Protein AF-A0A392PFB8-F1 (afdb_monomer)

Radius of gyration: 32.61 Å; Cα contacts (8 Å, |Δi|>4): 185; chains: 1; bounding box: 76×45×128 Å

Foldseek 3Di:
DDDPDDDDPQQELVNLLPQAADPPHALVNSLVSNVVSVVRYPDDQVSSQVSSLVRYDPPDPLNVVCVVPPQPGNVSSSVSSVVVSVVVVVVVVVVVVVVVVVVVPPPDDDDDDDDDDDDDDDDDDDPDDDDDAPDPDFFDFPDALVVVPVVLDPVLLVVLVHDQAAQDPEDPPFDQVAAAPSNRYGRHHVRPPSSSRNSLRSCCVVPVNVVGGDDPPDPPDPPPDDDDPDDDDDDDDDDDD

Organism: NCBI:txid97028

Nearest PDB structures (foldseek):
  7lga-assembly2_D  TM=7.734E-01  e=3.088E-02  Homo sapiens
  7lga-assembly1_B  TM=7.790E-01  e=4.652E-02  Homo sapiens
  8tqp-assembly1_C  TM=6.663E-01  e=1.334E-01  Human immunodeficiency virus 1
  6bht-assembly2_L  TM=7.282E-01  e=2.131E-01  Human immunodeficiency virus type 1 (NEW YORK-5 ISOLATE)
  5hgl-assembly1_A  TM=6.719E-01  e=1.896E-01  Human immunodeficiency virus 1

Structure (mmCIF, N/CA/C/O backbone):
data_AF-A0A392PFB8-F1
#
_entry.id   AF-A0A392PFB8-F1
#
loop_
_atom_site.group_PDB
_atom_site.id
_atom_site.type_symbol
_atom_site.label_atom_id
_atom_site.label_alt_id
_atom_site.label_comp_id
_atom_site.label_asym_id
_atom_site.label_entity_id
_atom_site.label_seq_id
_atom_site.pdbx_PDB_ins_code
_atom_site.Cartn_x
_atom_site.Cartn_y
_atom_site.Cartn_z
_atom_site.occupancy
_atom_site.B_iso_or_equiv
_atom_site.auth_seq_id
_atom_site.auth_comp_id
_atom_site.auth_asym_id
_atom_site.auth_atom_id
_atom_site.pdbx_PDB_model_num
ATOM 1 N N . SER A 1 1 ? -43.961 19.379 26.958 1.00 51.88 1 SER A N 1
ATOM 2 C CA . SER A 1 1 ? -43.214 19.000 25.744 1.00 51.88 1 SER A CA 1
ATOM 3 C C . SER A 1 1 ? -42.033 18.128 26.154 1.00 51.88 1 SER A C 1
ATOM 5 O O . SER A 1 1 ? -41.208 18.599 26.926 1.00 51.88 1 SER A O 1
ATOM 7 N N . ARG A 1 2 ? -41.999 16.839 25.782 1.00 49.97 2 ARG A N 1
ATOM 8 C CA . ARG A 1 2 ? -40.910 15.911 26.146 1.00 49.97 2 ARG A CA 1
ATOM 9 C C . ARG A 1 2 ? -39.934 15.809 24.972 1.00 49.97 2 ARG A C 1
ATOM 11 O O . ARG A 1 2 ? -40.251 15.184 23.970 1.00 49.97 2 ARG A O 1
ATOM 18 N N . PHE A 1 3 ? -38.765 16.432 25.104 1.00 57.09 3 PHE A N 1
ATOM 19 C CA . PHE A 1 3 ? -37.640 16.233 24.189 1.00 57.09 3 PHE A CA 1
ATOM 20 C C . PHE A 1 3 ? -36.968 14.894 24.516 1.00 57.09 3 PHE A C 1
ATOM 22 O O . PHE A 1 3 ? -36.285 14.766 25.530 1.00 57.09 3 PHE A O 1
ATOM 29 N N . THR A 1 4 ? -37.148 1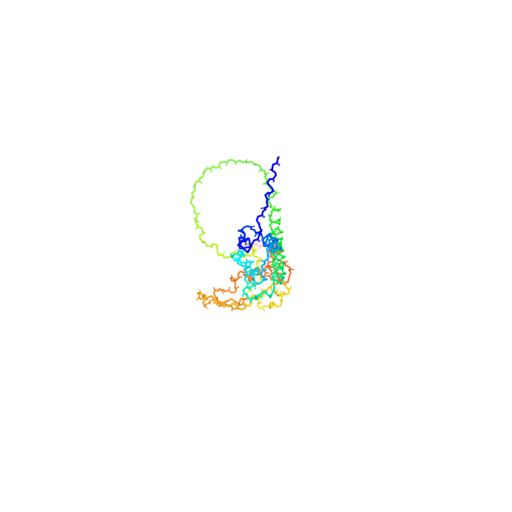3.884 23.669 1.00 57.28 4 THR A N 1
ATOM 30 C CA . THR A 1 4 ? -36.318 12.675 23.705 1.00 57.28 4 THR A CA 1
ATOM 31 C C . THR A 1 4 ? -35.031 12.962 22.940 1.00 57.28 4 THR A C 1
ATOM 33 O O . THR A 1 4 ? -34.987 12.870 21.714 1.00 57.28 4 THR A O 1
ATOM 36 N N . ALA A 1 5 ? -33.978 13.356 23.655 1.00 55.69 5 ALA A N 1
ATOM 37 C CA . ALA A 1 5 ? -32.646 13.458 23.076 1.00 55.69 5 ALA A CA 1
ATOM 38 C C . ALA A 1 5 ? -32.150 12.047 22.716 1.00 55.69 5 ALA A C 1
ATOM 40 O O . ALA A 1 5 ? -31.777 11.266 23.591 1.00 55.69 5 ALA A O 1
ATOM 41 N N . SER A 1 6 ? -32.168 11.711 21.425 1.00 58.97 6 SER A N 1
ATOM 42 C CA . SER A 1 6 ? -31.603 10.469 20.895 1.00 58.97 6 SER A CA 1
ATOM 43 C C . SER A 1 6 ? -30.082 10.490 21.057 1.00 58.97 6 SER A C 1
ATOM 45 O O . SER A 1 6 ? -29.362 11.037 20.220 1.00 58.97 6 SER A O 1
ATOM 47 N N . ARG A 1 7 ? -29.571 9.903 22.143 1.00 64.81 7 ARG A N 1
ATOM 48 C CA . ARG A 1 7 ? -28.133 9.662 22.304 1.00 64.81 7 ARG A CA 1
ATOM 49 C C . ARG A 1 7 ? -27.747 8.476 21.427 1.00 64.81 7 ARG A C 1
ATOM 51 O O . ARG A 1 7 ? -28.285 7.385 21.597 1.00 64.81 7 ARG A O 1
ATOM 58 N N . ARG A 1 8 ? -26.827 8.689 20.480 1.00 70.25 8 ARG A N 1
ATOM 59 C CA . ARG A 1 8 ? -26.225 7.579 19.731 1.00 70.25 8 ARG A CA 1
ATOM 60 C C . ARG A 1 8 ? -25.504 6.664 20.733 1.00 70.25 8 ARG A C 1
ATOM 62 O O . ARG A 1 8 ? -24.813 7.195 21.607 1.00 70.25 8 ARG A O 1
ATOM 69 N N . PRO A 1 9 ? -25.678 5.336 20.650 1.00 68.62 9 PRO A N 1
ATOM 70 C CA . PRO A 1 9 ? -24.971 4.415 21.529 1.00 68.62 9 PRO A CA 1
ATOM 71 C C . PRO A 1 9 ? -23.450 4.585 21.367 1.00 68.62 9 PRO A C 1
ATOM 73 O O . PRO A 1 9 ? -22.990 4.950 20.278 1.00 68.62 9 PRO A O 1
ATOM 76 N N . PRO A 1 10 ? -22.666 4.362 22.437 1.00 74.88 10 PRO A N 1
ATOM 77 C CA . PRO A 1 10 ? -21.214 4.462 22.376 1.00 74.88 10 PRO A CA 1
ATOM 78 C C . PRO A 1 10 ? -20.656 3.476 21.346 1.00 74.88 10 PRO A C 1
ATOM 80 O O . PRO A 1 10 ? -21.122 2.341 21.233 1.00 74.88 10 PRO A O 1
ATOM 83 N N . LYS A 1 11 ? -19.654 3.920 20.587 1.00 85.19 11 LYS A N 1
ATOM 84 C CA . LYS A 1 11 ? -18.964 3.089 19.598 1.00 85.19 11 LYS A CA 1
ATOM 85 C C . LYS A 1 11 ? -18.118 2.038 20.313 1.00 85.19 11 LYS A C 1
ATOM 87 O O . LYS A 1 11 ? -17.469 2.325 21.316 1.00 85.19 11 LYS A O 1
ATOM 92 N N . THR A 1 12 ? -18.142 0.811 19.807 1.00 90.94 12 THR A N 1
ATOM 93 C CA . THR A 1 12 ? -17.501 -0.358 20.433 1.00 90.94 12 THR A CA 1
ATOM 94 C C . THR A 1 12 ? -16.499 -1.010 19.484 1.00 90.94 12 THR A C 1
ATOM 96 O O . THR A 1 12 ? -16.402 -0.638 18.318 1.00 90.94 12 THR A O 1
ATOM 99 N N . ILE A 1 13 ? -15.774 -2.034 19.935 1.00 90.69 13 ILE A N 1
ATOM 100 C CA . ILE A 1 13 ? -14.874 -2.817 19.067 1.00 90.69 13 ILE A CA 1
ATOM 101 C C . ILE A 1 13 ? -15.614 -3.370 17.833 1.00 90.69 13 ILE A C 1
ATOM 103 O O . ILE A 1 13 ? -15.055 -3.367 16.740 1.00 90.69 13 ILE A O 1
ATOM 107 N N . ALA A 1 14 ? -16.895 -3.733 17.966 1.00 90.75 14 ALA A N 1
ATOM 108 C CA . ALA A 1 14 ? -17.722 -4.182 16.844 1.00 90.75 14 ALA A CA 1
ATOM 109 C C . ALA A 1 14 ? -17.885 -3.107 15.751 1.00 90.75 14 ALA A C 1
ATOM 111 O O . ALA A 1 14 ? -17.983 -3.436 14.572 1.00 90.75 14 ALA A O 1
ATOM 112 N N . SER A 1 15 ? -17.866 -1.819 16.121 1.00 92.06 15 SER A N 1
ATOM 113 C CA . SER A 1 15 ? -17.887 -0.726 15.139 1.00 92.06 15 SER A CA 1
ATOM 114 C C . SER A 1 15 ? -16.594 -0.647 14.324 1.00 92.06 15 SER A C 1
ATOM 116 O O . SER A 1 15 ? -16.663 -0.381 13.130 1.00 92.06 15 SER A O 1
ATOM 118 N N . LEU A 1 16 ? -15.436 -0.967 14.921 1.00 93.06 16 LEU A N 1
ATOM 119 C CA . LEU A 1 16 ? -14.166 -1.078 14.191 1.00 93.06 16 LEU A CA 1
ATOM 120 C C . LEU A 1 16 ? -14.132 -2.314 13.294 1.00 93.06 16 LEU A C 1
ATOM 122 O O . LEU A 1 16 ? -13.651 -2.236 12.170 1.00 93.06 16 LEU A O 1
ATOM 126 N N . GLU A 1 17 ? -14.654 -3.445 13.769 1.00 93.31 17 GLU A N 1
ATOM 127 C CA . GLU A 1 17 ? -14.712 -4.686 12.989 1.00 93.31 17 GLU A CA 1
ATOM 128 C C . GLU A 1 17 ? -15.598 -4.556 11.742 1.00 93.31 17 GLU A C 1
ATOM 130 O O . GLU A 1 17 ? -15.297 -5.142 10.703 1.00 93.31 17 GLU A O 1
ATOM 135 N N . ALA A 1 18 ? -16.662 -3.754 11.818 1.00 94.00 18 ALA A N 1
ATOM 136 C CA . ALA A 1 18 ? -17.539 -3.477 10.684 1.00 94.00 18 ALA A CA 1
ATOM 137 C C . ALA A 1 18 ? -16.881 -2.605 9.593 1.00 94.00 18 ALA A C 1
ATOM 139 O O . ALA A 1 18 ? -17.403 -2.516 8.478 1.00 94.00 18 ALA A O 1
ATOM 140 N N . ILE A 1 19 ? -15.749 -1.950 9.882 1.00 94.00 19 ILE A N 1
ATOM 141 C CA . ILE A 1 19 ? -15.035 -1.123 8.907 1.00 94.00 19 ILE A CA 1
ATOM 142 C C . ILE A 1 19 ? -14.154 -2.020 8.043 1.00 94.00 19 ILE A C 1
ATOM 144 O O . ILE A 1 19 ? -13.059 -2.424 8.421 1.00 94.00 19 ILE A O 1
ATOM 148 N N . VAL A 1 20 ? -14.639 -2.285 6.834 1.00 95.25 20 VAL A N 1
ATOM 149 C CA . VAL A 1 20 ? -13.918 -3.019 5.793 1.00 95.25 20 VAL A CA 1
ATOM 150 C C . VAL A 1 20 ? -13.706 -2.103 4.593 1.00 95.25 20 VAL A C 1
ATOM 152 O O . VAL A 1 20 ? -14.564 -1.271 4.277 1.00 95.25 20 VAL A O 1
ATOM 155 N N . GLN A 1 21 ? -12.558 -2.243 3.935 1.00 96.62 21 GLN A N 1
ATOM 156 C CA . GLN A 1 21 ? -12.227 -1.524 2.715 1.00 96.62 21 GLN A CA 1
ATOM 157 C C . GLN A 1 21 ? -13.098 -2.020 1.555 1.00 96.62 21 GLN A C 1
ATOM 159 O O . GLN A 1 21 ? -13.059 -3.196 1.180 1.00 96.62 21 GLN A O 1
ATOM 164 N N . GLY A 1 22 ? -13.868 -1.110 0.963 1.00 89.38 22 GLY A N 1
ATOM 165 C CA . GLY A 1 22 ? -14.738 -1.391 -0.173 1.00 89.38 22 GLY A CA 1
ATOM 166 C C . GLY A 1 22 ? -13.977 -1.750 -1.456 1.00 89.38 22 GLY A C 1
ATOM 167 O O . GLY A 1 22 ? -12.792 -1.458 -1.623 1.00 89.38 22 GLY A O 1
ATOM 168 N N . ARG A 1 23 ? -14.677 -2.364 -2.421 1.00 86.69 23 ARG A N 1
ATOM 169 C CA . ARG A 1 23 ? -14.083 -2.779 -3.707 1.00 86.69 23 ARG A CA 1
ATOM 170 C C . ARG A 1 23 ? -13.564 -1.610 -4.543 1.00 86.69 23 ARG A C 1
ATOM 172 O O . ARG A 1 23 ? -12.618 -1.812 -5.289 1.00 86.69 23 ARG A O 1
ATOM 179 N N . GLU A 1 24 ? -14.144 -0.428 -4.421 1.00 87.06 24 GLU A N 1
ATOM 180 C CA . GLU A 1 24 ? -13.730 0.777 -5.160 1.00 87.06 24 GLU A CA 1
ATOM 181 C C . GLU A 1 24 ? -13.163 1.852 -4.228 1.00 87.06 24 GLU A C 1
ATOM 183 O O . GLU A 1 24 ? -12.857 2.964 -4.644 1.00 87.06 24 GLU A O 1
ATOM 188 N N . GLU A 1 25 ? -13.005 1.517 -2.950 1.00 90.88 25 GLU A N 1
ATOM 189 C CA . GLU A 1 25 ? -12.532 2.453 -1.950 1.00 90.88 25 GLU A CA 1
ATOM 190 C C . GLU A 1 25 ? -11.005 2.548 -1.967 1.00 90.88 25 GLU A C 1
ATOM 192 O O . GLU A 1 25 ? -10.288 1.542 -1.890 1.00 90.88 25 GLU A O 1
ATOM 197 N N . THR A 1 26 ? -10.503 3.780 -2.030 1.00 93.12 26 THR A N 1
ATOM 198 C CA . THR A 1 26 ? -9.068 4.055 -1.946 1.00 93.12 26 THR A CA 1
ATOM 199 C C . THR A 1 26 ? -8.527 3.691 -0.567 1.00 93.12 26 THR A C 1
ATOM 201 O O . THR A 1 26 ? -9.247 3.714 0.435 1.00 93.12 26 THR A O 1
ATOM 204 N N . LEU A 1 27 ? -7.229 3.390 -0.484 1.00 93.75 27 LEU A N 1
ATOM 205 C CA . LEU A 1 27 ? -6.603 3.137 0.810 1.00 93.75 27 LEU A CA 1
ATOM 206 C C . LEU A 1 27 ? -6.737 4.347 1.748 1.00 93.75 27 LEU A C 1
ATOM 208 O O . LEU A 1 27 ? -6.969 4.162 2.939 1.00 93.75 27 LEU A O 1
ATOM 212 N N . ARG A 1 28 ? -6.665 5.577 1.217 1.00 95.81 28 ARG A N 1
ATOM 213 C CA . ARG A 1 28 ? -6.867 6.803 2.006 1.00 95.81 28 ARG A CA 1
ATOM 214 C C . ARG A 1 28 ? -8.233 6.819 2.680 1.00 95.81 28 ARG A C 1
ATOM 216 O O . ARG A 1 28 ? -8.286 6.945 3.899 1.00 95.81 28 ARG A O 1
ATOM 223 N N . ALA A 1 29 ? -9.306 6.659 1.906 1.00 95.25 29 ALA A N 1
ATOM 224 C CA . ALA A 1 29 ? -10.666 6.729 2.432 1.00 95.25 29 ALA A CA 1
ATOM 225 C C . ALA A 1 29 ? -10.900 5.673 3.525 1.00 95.25 29 ALA A C 1
ATOM 227 O O . ALA A 1 29 ? -11.446 5.979 4.585 1.00 95.25 29 ALA A O 1
ATOM 228 N N . TYR A 1 30 ? -10.390 4.457 3.320 1.00 97.38 30 TYR A N 1
ATOM 229 C CA . TYR A 1 30 ? -10.463 3.403 4.327 1.00 97.38 30 TYR A CA 1
ATOM 230 C C . TYR A 1 30 ? -9.725 3.770 5.623 1.00 97.38 30 TYR A C 1
ATOM 232 O O . TYR A 1 30 ? -10.293 3.663 6.713 1.00 97.38 30 TYR A O 1
ATOM 240 N N . ILE A 1 31 ? -8.473 4.228 5.519 1.00 97.19 31 ILE A N 1
ATOM 241 C CA . ILE A 1 31 ? -7.652 4.598 6.680 1.00 97.19 31 ILE A CA 1
ATOM 242 C C . ILE A 1 31 ? -8.258 5.790 7.430 1.00 97.19 31 ILE A C 1
ATOM 244 O O . ILE A 1 31 ? -8.234 5.807 8.660 1.00 97.19 31 ILE A O 1
ATOM 248 N N . GLU A 1 32 ? -8.851 6.758 6.734 1.00 96.44 32 GLU A N 1
ATOM 249 C CA . GLU A 1 32 ? -9.558 7.890 7.346 1.00 96.44 32 GLU A CA 1
ATOM 250 C C . GLU A 1 32 ? -10.796 7.439 8.127 1.00 96.44 32 GLU A C 1
ATOM 252 O O . GLU A 1 32 ? -10.959 7.825 9.286 1.00 96.44 32 GLU A O 1
ATOM 257 N N . ARG A 1 33 ? -11.631 6.560 7.552 1.00 96.88 33 ARG A N 1
ATOM 258 C CA . ARG A 1 33 ? -12.784 5.989 8.271 1.00 96.88 33 ARG A CA 1
ATOM 259 C C . ARG A 1 33 ? -12.342 5.209 9.502 1.00 96.88 33 ARG A C 1
ATOM 261 O O . ARG A 1 33 ? -12.858 5.444 10.592 1.00 96.88 33 ARG A O 1
ATOM 268 N N . PHE A 1 34 ? -11.368 4.314 9.341 1.00 96.25 34 PHE A N 1
ATOM 269 C CA . PHE A 1 34 ? -10.888 3.480 10.438 1.00 96.25 34 PHE A CA 1
ATOM 270 C C . PHE A 1 34 ? -10.246 4.324 11.545 1.00 96.25 34 PHE A C 1
ATOM 272 O O . PHE A 1 34 ? -10.558 4.141 12.720 1.00 96.25 34 PHE A O 1
ATOM 279 N N . SER A 1 35 ? -9.378 5.278 11.192 1.00 94.12 35 SER A N 1
ATOM 280 C CA . SER A 1 35 ? -8.723 6.154 12.170 1.00 94.12 35 SER A CA 1
ATOM 281 C C . SER A 1 35 ? -9.731 7.034 12.910 1.00 94.12 35 S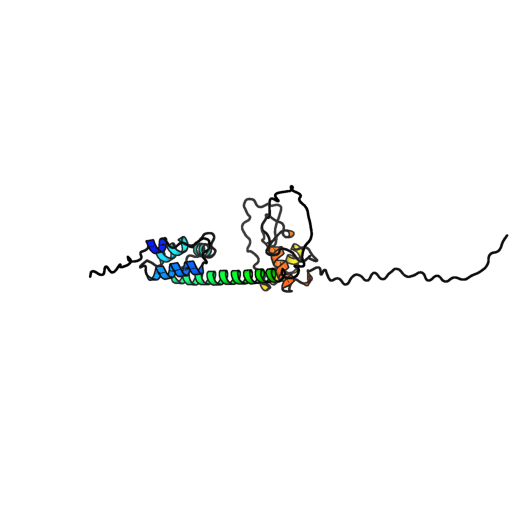ER A C 1
ATOM 283 O O . SER A 1 35 ? -9.678 7.089 14.139 1.00 94.12 35 SER A O 1
ATOM 285 N N . SER A 1 36 ? -10.700 7.628 12.207 1.00 94.00 36 SER A N 1
ATOM 286 C CA . SER A 1 36 ? -11.775 8.429 12.807 1.00 94.00 36 SER A CA 1
ATOM 287 C C . SER A 1 36 ? -12.657 7.627 13.768 1.00 94.00 36 SER A C 1
ATOM 289 O O . SER A 1 36 ? -13.029 8.121 14.833 1.00 94.00 36 SER A O 1
ATOM 291 N N . GLU A 1 37 ? -12.973 6.374 13.436 1.00 93.75 37 GLU A N 1
ATOM 292 C CA . GLU A 1 37 ? -13.712 5.491 14.340 1.00 93.75 37 GLU A CA 1
ATOM 293 C C . GLU A 1 37 ? -12.850 5.088 15.546 1.00 93.75 37 GLU A C 1
ATOM 295 O O . GLU A 1 37 ? -13.315 5.078 16.685 1.00 93.75 37 GLU A O 1
ATOM 300 N N . SER A 1 38 ? -11.560 4.827 15.322 1.00 93.38 38 SER A N 1
ATOM 301 C CA . SER A 1 38 ? -10.631 4.360 16.356 1.00 93.38 38 SER A CA 1
ATOM 302 C C . SER A 1 38 ? -10.350 5.377 17.463 1.00 93.38 38 SER A C 1
ATOM 304 O O . SER A 1 38 ? -9.937 4.971 18.550 1.00 93.38 38 SER A O 1
ATOM 306 N N . THR A 1 39 ? -10.569 6.675 17.227 1.00 92.81 39 THR A N 1
ATOM 307 C CA . THR A 1 39 ? -10.460 7.709 18.273 1.00 92.81 39 THR A CA 1
ATOM 308 C C . THR A 1 39 ? -11.661 7.709 19.216 1.00 92.81 39 THR A C 1
ATOM 310 O O . THR A 1 39 ? -11.550 8.175 20.345 1.00 92.81 39 THR A O 1
ATOM 313 N N . GLN A 1 40 ? -12.797 7.165 18.773 1.00 90.25 40 GLN A N 1
ATOM 314 C CA . GLN A 1 40 ? -14.045 7.098 19.538 1.00 90.25 40 GLN A CA 1
ATOM 315 C C . GLN A 1 40 ? -14.210 5.763 20.278 1.00 90.25 40 GLN A C 1
ATOM 317 O O . GLN A 1 40 ? -15.083 5.646 21.135 1.00 90.25 40 GLN A O 1
ATOM 322 N N . VAL A 1 41 ? -13.384 4.762 1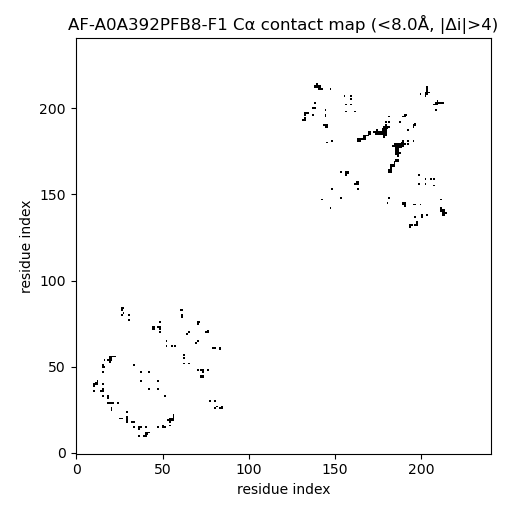9.951 1.00 90.75 41 VAL A N 1
ATOM 323 C CA . VAL A 1 41 ? -13.425 3.419 20.539 1.00 90.75 41 VAL A CA 1
ATOM 324 C C . VAL A 1 41 ? -12.228 3.200 21.462 1.00 90.75 41 VAL A C 1
ATOM 326 O O . VAL A 1 41 ? -11.067 3.216 21.035 1.00 90.75 41 VAL A O 1
ATOM 329 N N . THR A 1 42 ? -12.518 2.909 22.729 1.00 90.00 42 THR A N 1
ATOM 330 C CA . THR A 1 42 ? -11.523 2.432 23.695 1.00 90.00 42 THR A CA 1
ATOM 331 C C . THR A 1 42 ? -11.179 0.977 23.376 1.00 90.00 42 THR A C 1
ATOM 333 O O . THR A 1 42 ? -11.953 0.067 23.663 1.00 90.00 42 THR A O 1
ATOM 336 N N . ALA A 1 43 ? -10.032 0.760 22.736 1.00 90.44 43 ALA A N 1
ATOM 337 C CA . ALA A 1 43 ? -9.506 -0.558 22.395 1.00 90.44 43 ALA A CA 1
ATOM 338 C C . ALA A 1 43 ? -7.977 -0.545 22.461 1.00 90.44 43 ALA A C 1
ATOM 340 O O . ALA A 1 43 ? -7.358 0.476 22.157 1.00 90.44 43 ALA A O 1
ATOM 341 N N . GLU A 1 44 ? -7.395 -1.690 22.809 1.00 93.12 44 GLU A N 1
ATOM 342 C CA . GLU A 1 44 ? -5.948 -1.907 22.809 1.00 93.12 44 GLU A CA 1
ATOM 343 C C . GLU A 1 44 ? -5.336 -1.676 21.421 1.00 93.12 44 GLU A C 1
ATOM 345 O O . GLU A 1 44 ? -5.921 -2.022 20.387 1.00 93.12 44 GLU A O 1
ATOM 350 N N . ASP A 1 45 ? -4.110 -1.159 21.397 1.00 93.38 45 ASP A N 1
ATOM 351 C CA . ASP A 1 45 ? -3.359 -0.888 20.167 1.00 93.38 45 ASP A CA 1
ATOM 352 C C . ASP A 1 45 ? -3.182 -2.150 19.306 1.00 93.38 45 ASP A C 1
ATOM 354 O O . ASP A 1 45 ? -3.228 -2.098 18.076 1.00 93.38 45 ASP A O 1
ATOM 358 N N . SER A 1 46 ? -3.004 -3.310 19.943 1.00 92.25 46 SER A N 1
ATOM 359 C CA . SER A 1 46 ? -2.945 -4.613 19.271 1.00 92.25 46 SER A CA 1
ATOM 360 C C . SER A 1 46 ? -4.248 -4.961 18.554 1.00 92.25 46 SER A C 1
ATOM 362 O O . SER A 1 46 ? -4.209 -5.400 17.404 1.00 92.25 46 SER A O 1
ATOM 364 N N . MET A 1 47 ? -5.393 -4.698 19.188 1.00 94.56 47 MET A N 1
ATOM 365 C CA . MET A 1 47 ? -6.712 -4.936 18.608 1.00 94.56 47 MET A CA 1
ATOM 366 C C . MET A 1 47 ? -6.970 -4.001 17.425 1.00 94.56 47 MET A C 1
ATOM 368 O O . MET A 1 47 ? -7.407 -4.452 16.369 1.00 94.56 47 MET A O 1
ATOM 372 N N . LYS A 1 48 ? -6.631 -2.712 17.554 1.00 94.94 48 LYS A N 1
ATOM 373 C CA . LYS A 1 48 ? -6.763 -1.740 16.455 1.00 94.94 48 LYS A CA 1
ATOM 374 C C . LYS A 1 48 ? -5.917 -2.132 15.244 1.00 94.94 48 LYS A C 1
ATOM 376 O O . LYS A 1 48 ? -6.407 -2.073 14.120 1.00 94.94 48 LYS A O 1
ATOM 381 N N . ARG A 1 49 ? -4.674 -2.582 15.462 1.00 95.56 49 ARG A N 1
ATOM 382 C CA . ARG A 1 49 ? -3.805 -3.091 14.386 1.00 95.56 49 ARG A CA 1
ATOM 383 C C . ARG A 1 49 ? -4.402 -4.315 13.695 1.00 95.56 49 ARG A C 1
ATOM 385 O O . ARG A 1 49 ? -4.469 -4.334 12.469 1.00 95.56 49 ARG A O 1
ATOM 392 N N . TYR A 1 50 ? -4.856 -5.295 14.476 1.00 94.81 50 TYR A N 1
ATOM 393 C CA . TYR A 1 50 ? -5.469 -6.516 13.955 1.00 94.81 50 TYR A CA 1
ATOM 394 C C . TYR A 1 50 ? -6.715 -6.218 13.110 1.00 94.81 50 TYR A C 1
ATOM 396 O O . TYR A 1 50 ? -6.831 -6.703 11.986 1.00 94.81 50 TYR A O 1
ATOM 404 N N . LEU A 1 51 ? -7.629 -5.389 13.623 1.00 96.06 51 LEU A N 1
ATOM 405 C CA . LEU A 1 51 ? -8.867 -5.047 12.922 1.00 96.06 51 LEU A CA 1
ATOM 406 C C . LEU A 1 51 ? -8.603 -4.223 11.659 1.00 96.06 51 LEU A C 1
ATOM 408 O O . LEU A 1 51 ? -9.220 -4.496 10.632 1.00 96.06 51 LEU A O 1
ATOM 412 N N . LEU A 1 52 ? -7.645 -3.289 11.695 1.00 97.06 52 LEU A N 1
ATOM 413 C CA . LEU A 1 52 ? -7.254 -2.534 10.506 1.00 97.06 52 LEU A CA 1
ATOM 414 C C . LEU A 1 52 ? -6.705 -3.472 9.431 1.00 97.06 52 LEU A C 1
ATOM 416 O O . LEU A 1 52 ? -7.132 -3.382 8.284 1.00 97.06 52 LEU A O 1
ATOM 420 N N . GLU A 1 53 ? -5.794 -4.385 9.777 1.00 94.69 53 GLU A N 1
ATOM 421 C CA . GLU A 1 53 ? -5.243 -5.342 8.812 1.00 94.69 53 GLU A CA 1
ATOM 422 C C . GLU A 1 53 ? -6.327 -6.268 8.240 1.00 94.69 53 GLU A C 1
ATOM 424 O O . GLU A 1 53 ? -6.357 -6.516 7.031 1.00 94.69 53 GLU A O 1
ATOM 429 N N . ARG A 1 54 ? -7.232 -6.762 9.094 1.00 93.94 54 ARG A N 1
ATOM 430 C CA . ARG A 1 54 ? -8.342 -7.636 8.693 1.00 93.94 54 ARG A CA 1
ATOM 431 C C . ARG A 1 54 ? -9.333 -6.928 7.770 1.00 93.94 54 ARG A C 1
ATOM 433 O O . ARG A 1 54 ? -9.852 -7.565 6.858 1.00 93.94 54 ARG A O 1
ATOM 440 N N . GLY A 1 55 ? -9.581 -5.638 7.988 1.00 94.38 55 GLY A N 1
ATOM 441 C CA . GLY A 1 55 ? -10.471 -4.836 7.152 1.00 94.38 55 GLY A CA 1
ATOM 442 C C . GLY A 1 55 ? -9.874 -4.446 5.794 1.00 94.38 55 GLY A C 1
ATOM 443 O O . GLY A 1 55 ? -10.616 -3.982 4.932 1.00 94.38 55 GLY A O 1
ATOM 444 N N . LEU A 1 56 ? -8.571 -4.651 5.549 1.00 96.44 56 LEU A N 1
ATOM 445 C CA . LEU A 1 56 ? -7.960 -4.355 4.247 1.00 96.44 56 LEU A CA 1
ATOM 446 C C . LEU A 1 56 ? -8.457 -5.304 3.152 1.00 96.44 56 LEU A C 1
ATOM 448 O O . LEU A 1 56 ? -8.464 -6.530 3.302 1.00 96.44 56 LEU A O 1
ATOM 452 N N . ARG A 1 57 ? -8.768 -4.736 1.983 1.00 92.50 57 ARG A N 1
ATOM 453 C CA . ARG A 1 57 ? -9.135 -5.501 0.786 1.00 92.50 57 ARG A CA 1
ATOM 454 C C . ARG A 1 57 ? -7.959 -6.375 0.341 1.00 92.50 57 ARG A C 1
ATOM 456 O O . ARG A 1 57 ? -6.811 -5.941 0.369 1.00 92.50 57 ARG A O 1
ATOM 463 N N . ARG A 1 58 ? -8.228 -7.598 -0.129 1.00 85.31 58 ARG A N 1
ATOM 464 C CA . ARG A 1 58 ? -7.206 -8.487 -0.710 1.00 85.31 58 ARG A CA 1
ATOM 465 C C . ARG A 1 58 ? -7.374 -8.593 -2.238 1.00 85.31 58 ARG A C 1
ATOM 467 O O . ARG A 1 58 ? -8.508 -8.724 -2.694 1.00 85.31 58 ARG A O 1
ATOM 474 N N . PRO A 1 59 ? -6.278 -8.579 -3.022 1.00 85.94 59 PRO A N 1
ATOM 475 C CA . PRO A 1 59 ? -4.892 -8.344 -2.598 1.00 85.94 59 PRO A CA 1
ATOM 476 C C . PRO A 1 59 ? -4.648 -6.876 -2.193 1.00 85.94 59 PRO A C 1
ATOM 478 O O . PRO A 1 59 ? -5.263 -5.966 -2.741 1.00 85.94 59 PRO A O 1
ATOM 481 N N . SER A 1 60 ? -3.746 -6.655 -1.232 1.00 88.75 60 SER A N 1
ATOM 482 C CA . SER A 1 60 ? -3.283 -5.326 -0.810 1.00 88.75 60 SER A CA 1
ATOM 48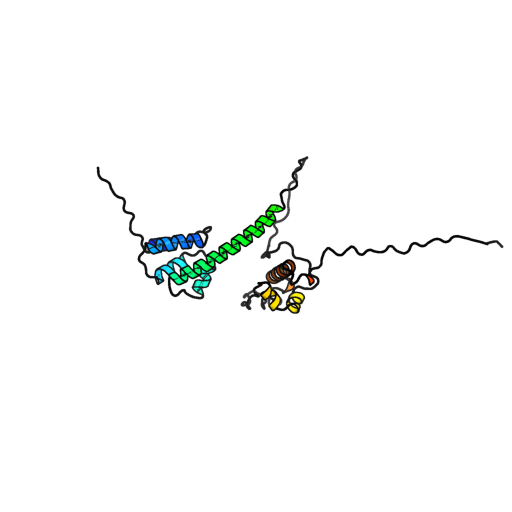3 C C . SER A 1 60 ? -1.797 -5.387 -0.473 1.00 88.75 60 SER A C 1
ATOM 485 O O . SER A 1 60 ? -1.364 -6.253 0.294 1.00 88.75 60 SER A O 1
ATOM 487 N N . GLU A 1 61 ? -1.018 -4.463 -1.037 1.00 88.88 61 GLU A N 1
ATOM 488 C CA . GLU A 1 61 ? 0.419 -4.356 -0.766 1.00 88.88 61 GLU A CA 1
ATOM 489 C C . GLU A 1 61 ? 0.688 -3.932 0.683 1.00 88.88 61 GLU A C 1
ATOM 491 O O . GLU A 1 61 ? 1.609 -4.450 1.319 1.00 88.88 61 GLU A O 1
ATOM 496 N N . LEU A 1 62 ? -0.177 -3.089 1.262 1.00 92.12 62 LEU A N 1
ATOM 497 C CA . LEU A 1 62 ? -0.107 -2.761 2.684 1.00 92.12 62 LEU A CA 1
ATOM 498 C C . LEU A 1 62 ? -0.307 -4.021 3.537 1.00 92.12 62 LEU A C 1
ATOM 500 O O . LEU A 1 62 ? 0.530 -4.300 4.394 1.00 92.12 62 LEU A O 1
ATOM 504 N N . ALA A 1 63 ? -1.348 -4.816 3.268 1.00 90.75 63 ALA A N 1
ATOM 505 C CA . ALA A 1 63 ? -1.613 -6.050 4.014 1.00 90.75 63 ALA A CA 1
ATOM 506 C C . ALA A 1 63 ? -0.457 -7.058 3.894 1.00 90.75 63 ALA A C 1
ATOM 508 O O . ALA A 1 63 ? -0.059 -7.681 4.875 1.00 90.75 63 ALA A O 1
ATOM 509 N N . ARG A 1 64 ? 0.143 -7.174 2.702 1.00 89.69 64 ARG A N 1
ATOM 510 C CA . ARG A 1 64 ? 1.353 -7.978 2.493 1.00 89.69 64 ARG A CA 1
ATOM 511 C C . ARG A 1 64 ? 2.522 -7.468 3.337 1.00 89.69 64 ARG A C 1
ATOM 513 O O . ARG A 1 64 ? 3.218 -8.271 3.949 1.00 89.69 64 ARG A O 1
ATOM 520 N N . SER A 1 65 ? 2.740 -6.155 3.377 1.00 91.94 65 SER A N 1
ATOM 521 C CA . SER A 1 65 ? 3.833 -5.556 4.152 1.00 91.94 65 SER A CA 1
ATOM 522 C C . SER A 1 65 ? 3.675 -5.754 5.660 1.00 91.94 65 SER A C 1
ATOM 524 O O . SER A 1 65 ? 4.667 -5.989 6.344 1.00 91.94 65 SER A O 1
ATOM 526 N N . ILE A 1 66 ? 2.439 -5.715 6.169 1.00 91.56 66 ILE A N 1
ATOM 527 C CA . ILE A 1 66 ? 2.120 -5.977 7.577 1.00 91.56 66 ILE A CA 1
ATOM 528 C C . ILE A 1 66 ? 2.410 -7.440 7.927 1.00 91.56 66 ILE A C 1
ATOM 530 O O . ILE A 1 66 ? 3.037 -7.703 8.947 1.00 91.56 66 ILE A O 1
ATOM 534 N N . GLY A 1 67 ? 2.025 -8.380 7.056 1.00 85.56 67 GLY A N 1
ATOM 535 C CA . GLY A 1 67 ? 2.300 -9.804 7.263 1.00 85.56 67 GLY A CA 1
ATOM 536 C C . GLY A 1 67 ? 3.789 -10.172 7.205 1.00 85.56 67 GLY A C 1
ATOM 537 O O . GLY A 1 67 ? 4.194 -11.152 7.820 1.00 85.56 67 GLY A O 1
ATOM 538 N N . ILE A 1 68 ? 4.609 -9.398 6.481 1.00 86.94 68 ILE A N 1
ATOM 539 C CA . ILE A 1 68 ? 6.073 -9.574 6.451 1.00 86.94 68 ILE A CA 1
ATOM 540 C C . ILE A 1 68 ? 6.716 -8.989 7.710 1.00 86.94 68 ILE A C 1
ATOM 542 O O . ILE A 1 68 ? 7.578 -9.621 8.314 1.00 86.94 68 ILE A O 1
ATOM 546 N N . GLU A 1 69 ? 6.321 -7.776 8.090 1.00 86.94 69 GLU A N 1
ATOM 547 C CA . GLU A 1 69 ? 6.867 -7.078 9.248 1.00 86.94 69 GLU A CA 1
ATOM 548 C C . GLU A 1 69 ? 5.719 -6.480 10.072 1.00 86.94 69 GLU A C 1
ATOM 550 O O . GLU A 1 69 ? 5.225 -5.399 9.741 1.00 86.94 69 GLU A O 1
ATOM 555 N N . PRO A 1 70 ? 5.279 -7.141 11.152 1.00 88.38 70 PRO A N 1
ATOM 556 C CA . PRO A 1 70 ? 4.191 -6.636 11.980 1.00 88.38 70 PRO A CA 1
ATOM 557 C C . PRO A 1 70 ? 4.549 -5.286 12.631 1.00 88.38 70 PRO A C 1
ATOM 559 O O . PRO A 1 70 ? 5.564 -5.192 13.325 1.00 88.38 70 PRO A O 1
ATOM 562 N N . PRO A 1 71 ? 3.735 -4.225 12.468 1.00 89.81 71 PRO A N 1
ATOM 563 C CA . PRO A 1 71 ? 3.990 -2.936 13.109 1.00 89.81 71 PRO A CA 1
ATOM 564 C C . PRO A 1 71 ? 3.931 -3.045 14.633 1.00 89.81 71 PRO A C 1
ATOM 566 O O . PRO A 1 71 ? 3.013 -3.666 15.168 1.00 89.81 71 PRO A O 1
ATOM 569 N N . SER A 1 72 ? 4.853 -2.388 15.338 1.00 91.38 72 SER A N 1
ATOM 570 C CA . SER A 1 72 ? 4.937 -2.440 16.805 1.00 91.38 72 SER A CA 1
ATOM 571 C C . SER A 1 72 ? 3.857 -1.629 17.533 1.00 91.38 72 SER A C 1
ATOM 573 O O . SER A 1 72 ? 3.543 -1.939 18.678 1.00 91.38 72 SER A O 1
ATOM 575 N N . SER A 1 73 ? 3.251 -0.630 16.884 1.00 94.00 73 SER A N 1
ATOM 576 C CA . SER A 1 73 ? 2.170 0.197 17.445 1.00 94.00 73 SER A CA 1
ATOM 577 C C . SER A 1 73 ? 1.161 0.618 16.380 1.00 94.00 73 SER A C 1
ATOM 579 O O . SER A 1 73 ? 1.433 0.513 15.177 1.00 94.00 73 SER A O 1
ATOM 581 N N . PHE A 1 74 ? -0.012 1.099 16.804 1.00 94.12 74 PHE A N 1
ATOM 582 C CA . PHE A 1 74 ? -1.030 1.571 15.865 1.00 94.12 74 PHE A CA 1
ATOM 583 C C . PHE A 1 74 ? -0.536 2.772 15.041 1.00 94.12 74 PHE A C 1
ATOM 585 O O . PHE A 1 74 ? -0.722 2.809 13.826 1.00 94.12 74 PHE A O 1
ATOM 592 N N . ASN A 1 75 ? 0.217 3.689 15.653 1.00 93.62 75 ASN A N 1
ATOM 593 C CA . ASN A 1 75 ? 0.813 4.825 14.942 1.00 93.62 75 ASN A CA 1
ATOM 594 C C . ASN A 1 75 ? 1.822 4.390 13.868 1.00 93.62 75 ASN A C 1
ATOM 596 O O . ASN A 1 75 ? 1.787 4.916 12.758 1.00 93.62 75 ASN A O 1
ATOM 600 N N . ARG A 1 76 ? 2.666 3.380 14.137 1.00 94.75 76 ARG A N 1
ATOM 601 C CA . ARG A 1 76 ? 3.586 2.832 13.118 1.00 94.75 76 ARG A CA 1
ATOM 602 C C . ARG A 1 76 ? 2.841 2.223 11.935 1.00 94.75 76 ARG A C 1
ATOM 604 O O . ARG A 1 76 ? 3.293 2.334 10.796 1.00 94.75 76 ARG A O 1
ATOM 611 N N . LEU A 1 77 ? 1.693 1.601 12.195 1.00 96.25 77 LEU A N 1
ATOM 612 C CA . LEU A 1 77 ? 0.817 1.097 11.144 1.00 96.25 77 LEU A CA 1
ATOM 613 C C . LEU A 1 77 ? 0.226 2.244 10.306 1.00 96.25 77 LEU A C 1
ATOM 615 O O . LEU A 1 77 ? 0.249 2.153 9.081 1.00 96.25 77 LEU A O 1
ATOM 619 N N . LEU A 1 78 ? -0.231 3.334 10.930 1.00 96.00 78 LEU A N 1
ATOM 620 C CA . LEU A 1 78 ? -0.749 4.509 10.215 1.00 96.00 78 LEU A CA 1
ATOM 621 C C . LEU A 1 78 ? 0.333 5.223 9.389 1.00 96.00 78 LEU A C 1
ATOM 623 O O . LEU A 1 78 ? 0.090 5.570 8.235 1.00 96.00 78 LEU A O 1
ATOM 627 N N . GLU A 1 79 ? 1.543 5.402 9.928 1.00 92.00 79 GLU A N 1
ATOM 628 C CA . GLU A 1 79 ? 2.694 5.946 9.187 1.00 92.00 79 GLU A CA 1
ATOM 629 C C . GLU A 1 79 ? 2.986 5.121 7.931 1.00 92.00 79 GLU A C 1
ATOM 631 O O . GLU A 1 79 ? 3.158 5.662 6.834 1.00 92.00 79 GLU A O 1
ATOM 636 N N . ARG A 1 80 ? 2.987 3.793 8.078 1.00 95.81 80 ARG A N 1
ATOM 637 C CA . ARG A 1 80 ? 3.182 2.873 6.961 1.00 95.81 80 ARG A CA 1
ATOM 638 C C . ARG A 1 80 ? 2.036 2.957 5.958 1.00 95.81 80 ARG A C 1
ATOM 640 O O . ARG A 1 80 ? 2.298 3.047 4.762 1.00 95.81 80 ARG A O 1
ATOM 647 N N . ALA A 1 81 ? 0.789 2.977 6.420 1.00 94.56 81 ALA A N 1
ATOM 648 C CA . ALA A 1 81 ? -0.376 3.136 5.556 1.00 94.56 81 ALA A CA 1
ATOM 649 C C . ALA A 1 81 ? -0.299 4.438 4.741 1.00 94.56 81 ALA A C 1
ATOM 651 O O . ALA A 1 81 ? -0.518 4.414 3.534 1.00 94.56 81 ALA A O 1
ATOM 652 N N . ASN A 1 82 ? 0.131 5.543 5.355 1.00 91.19 82 ASN A N 1
ATOM 653 C CA . ASN A 1 82 ? 0.354 6.819 4.672 1.00 91.19 82 ASN A CA 1
ATOM 654 C C . ASN A 1 82 ? 1.428 6.744 3.578 1.00 91.19 82 ASN A C 1
ATOM 656 O O . ASN A 1 82 ? 1.284 7.385 2.537 1.00 91.19 82 ASN A O 1
ATOM 660 N N . ALA A 1 83 ? 2.492 5.961 3.773 1.00 90.44 83 ALA A N 1
ATOM 661 C CA . ALA A 1 83 ? 3.484 5.731 2.723 1.00 90.44 83 ALA A CA 1
ATOM 662 C C . ALA A 1 83 ? 2.874 4.999 1.514 1.00 90.44 83 ALA A C 1
ATOM 664 O O . ALA A 1 83 ? 3.141 5.379 0.373 1.00 90.44 83 ALA A O 1
ATOM 665 N N . TYR A 1 84 ? 2.009 4.009 1.756 1.00 91.50 84 TYR A N 1
ATOM 666 C CA . TYR A 1 84 ? 1.284 3.308 0.693 1.00 91.50 84 TYR A CA 1
ATOM 667 C C . TYR A 1 84 ? 0.233 4.186 0.014 1.00 91.50 84 TYR A C 1
ATOM 669 O O . TYR A 1 84 ? 0.125 4.135 -1.204 1.00 91.50 84 TYR A O 1
ATOM 677 N N . ILE A 1 85 ? -0.474 5.043 0.754 1.00 91.69 85 ILE A N 1
ATOM 678 C CA . ILE A 1 85 ? -1.398 6.031 0.175 1.00 91.69 85 ILE A CA 1
ATOM 679 C C . ILE A 1 85 ? -0.651 6.932 -0.811 1.00 91.69 85 ILE A C 1
ATOM 681 O O . ILE A 1 85 ? -1.059 7.060 -1.960 1.00 91.69 85 ILE A O 1
ATOM 685 N N . LYS A 1 86 ? 0.483 7.509 -0.393 1.00 86.62 86 LYS A N 1
ATOM 686 C CA . LYS A 1 86 ? 1.305 8.361 -1.269 1.00 86.62 86 LYS A CA 1
ATOM 687 C C . LYS A 1 86 ? 1.794 7.610 -2.505 1.00 86.62 86 LYS A C 1
ATOM 689 O O . LYS A 1 86 ? 1.870 8.192 -3.584 1.00 86.62 86 LYS A O 1
ATOM 694 N N . TYR A 1 87 ? 2.149 6.337 -2.344 1.00 83.38 87 TYR A N 1
ATOM 695 C CA . TYR A 1 87 ? 2.536 5.481 -3.458 1.00 83.38 87 TYR A CA 1
ATOM 696 C C . TYR A 1 87 ? 1.365 5.255 -4.429 1.00 83.38 87 TYR A C 1
ATOM 698 O O . TYR A 1 87 ? 1.520 5.550 -5.609 1.00 83.38 87 TYR A O 1
ATOM 706 N N . GLU A 1 88 ? 0.192 4.832 -3.947 1.00 86.44 88 GLU A N 1
ATOM 707 C CA . GLU A 1 88 ? -1.002 4.614 -4.780 1.00 86.44 88 GLU A CA 1
ATOM 708 C C . GLU A 1 88 ? -1.429 5.885 -5.525 1.00 86.44 88 GLU A C 1
ATOM 710 O O . GLU A 1 88 ? -1.746 5.829 -6.710 1.00 86.44 88 GLU A O 1
ATOM 715 N N . GLU A 1 89 ? -1.391 7.045 -4.868 1.00 85.06 89 GLU A N 1
ATOM 716 C CA . GLU A 1 89 ? -1.738 8.321 -5.500 1.00 85.06 89 GLU A CA 1
ATOM 717 C C . GLU A 1 89 ? -0.733 8.743 -6.566 1.00 85.06 89 GLU A C 1
ATOM 719 O O . GLU A 1 89 ? -1.126 9.218 -7.631 1.00 85.06 89 GLU A O 1
ATOM 724 N N . LYS A 1 90 ? 0.564 8.543 -6.313 1.00 80.50 90 LYS A N 1
ATOM 725 C CA . LYS A 1 90 ? 1.605 8.822 -7.305 1.00 80.50 90 LYS A CA 1
ATOM 726 C C . LYS A 1 90 ? 1.435 7.940 -8.544 1.00 80.50 90 LYS A C 1
ATOM 728 O O . LYS A 1 90 ? 1.541 8.447 -9.660 1.00 80.50 90 LYS A O 1
ATOM 733 N N . GLU A 1 91 ? 1.144 6.654 -8.356 1.00 78.88 91 GLU A N 1
ATOM 734 C CA . GLU A 1 91 ? 0.881 5.723 -9.460 1.00 78.88 91 GLU A CA 1
ATOM 735 C C . GLU A 1 91 ? -0.410 6.093 -10.208 1.00 78.88 91 GLU A C 1
ATOM 737 O O . GLU A 1 91 ? -0.439 6.074 -11.439 1.00 78.88 91 GLU A O 1
ATOM 742 N N . ALA A 1 92 ? -1.465 6.499 -9.493 1.00 79.50 92 ALA A N 1
ATOM 743 C CA . ALA A 1 92 ? -2.712 6.955 -10.102 1.00 79.50 92 ALA A CA 1
ATOM 744 C C . ALA A 1 92 ? -2.499 8.205 -10.971 1.00 79.50 92 ALA A C 1
ATOM 746 O O . ALA A 1 92 ? -2.977 8.243 -12.103 1.00 79.50 92 ALA A O 1
ATOM 747 N N . LEU A 1 93 ? -1.732 9.190 -10.490 1.00 74.38 93 LEU A N 1
ATOM 748 C CA . LEU A 1 93 ? -1.368 10.384 -11.262 1.00 74.38 93 LEU A CA 1
ATOM 749 C C . LEU A 1 93 ? -0.509 10.038 -12.485 1.00 74.38 93 LEU A C 1
ATOM 751 O O . LEU A 1 93 ? -0.740 10.554 -13.577 1.00 74.38 93 LEU A O 1
ATOM 755 N N . ALA A 1 94 ? 0.462 9.134 -12.344 1.00 74.94 94 ALA A N 1
ATOM 756 C CA . ALA A 1 94 ? 1.245 8.663 -13.484 1.00 74.94 94 ALA A CA 1
ATOM 757 C C . ALA A 1 94 ? 0.346 8.013 -14.554 1.00 74.94 94 ALA A C 1
ATOM 759 O O . ALA A 1 94 ? 0.530 8.244 -15.752 1.00 74.94 94 ALA A O 1
ATOM 760 N N . ASN A 1 95 ? -0.677 7.267 -14.129 1.00 68.31 95 ASN A N 1
ATOM 761 C CA . ASN A 1 95 ? -1.625 6.617 -15.026 1.00 68.31 95 ASN A CA 1
ATOM 762 C C . ASN A 1 95 ? -2.612 7.603 -15.686 1.00 68.31 95 ASN A C 1
ATOM 764 O O . ASN A 1 95 ? -2.947 7.444 -16.862 1.00 68.31 95 ASN A O 1
ATOM 768 N N . THR A 1 96 ? -3.047 8.662 -14.993 1.00 63.44 96 THR A N 1
ATOM 769 C CA . THR A 1 96 ? -3.876 9.719 -15.606 1.00 63.44 96 THR A CA 1
ATOM 770 C C . THR A 1 96 ? -3.076 10.570 -16.592 1.00 63.44 96 THR A C 1
ATOM 772 O O . THR A 1 96 ? -3.602 10.936 -17.642 1.00 63.44 96 THR A O 1
ATOM 775 N N . HIS A 1 97 ? -1.790 10.831 -16.336 1.00 51.72 97 HIS A N 1
ATOM 776 C CA . HIS A 1 97 ? -0.898 11.494 -17.296 1.00 51.72 97 HIS A CA 1
ATOM 777 C C . HIS A 1 97 ? -0.593 10.626 -18.528 1.00 51.72 97 HIS A C 1
ATOM 779 O O . HIS A 1 97 ? -0.488 11.147 -19.639 1.00 51.72 97 HIS A O 1
ATOM 785 N N . ALA A 1 98 ? -0.517 9.302 -18.366 1.00 53.03 98 ALA A N 1
ATOM 786 C CA . ALA A 1 98 ? -0.448 8.369 -19.491 1.00 53.03 98 ALA A CA 1
ATOM 787 C C . ALA A 1 98 ? -1.760 8.338 -20.304 1.00 53.03 98 ALA A C 1
ATOM 789 O O . ALA A 1 98 ? -1.721 8.316 -21.533 1.00 53.03 98 ALA A O 1
ATOM 790 N N . SER A 1 99 ? -2.915 8.411 -19.631 1.00 52.97 99 SER A N 1
ATOM 791 C CA . SER A 1 99 ? -4.246 8.369 -20.261 1.00 52.97 99 SER A CA 1
ATOM 792 C C . SER A 1 99 ? -4.627 9.689 -20.956 1.00 52.97 99 SER A C 1
ATOM 794 O O . SER A 1 99 ? -5.161 9.680 -22.060 1.00 52.97 99 SER A O 1
ATOM 796 N N . SER A 1 100 ? -4.282 10.841 -20.374 1.00 48.06 100 SER A N 1
ATOM 797 C CA . SER A 1 100 ? -4.521 12.173 -20.966 1.00 48.06 100 SER A CA 1
ATOM 798 C C . SER A 1 100 ? -3.640 12.462 -22.187 1.00 48.06 100 SER A C 1
ATOM 800 O O . SER A 1 100 ? -4.074 13.155 -23.105 1.00 48.06 100 SER A O 1
ATOM 802 N N . ARG A 1 101 ? -2.439 11.871 -22.272 1.00 44.53 101 ARG A N 1
ATOM 803 C CA . ARG A 1 101 ? -1.647 11.862 -23.517 1.00 44.53 101 ARG A CA 1
ATOM 804 C C . ARG A 1 101 ? -2.252 10.983 -24.616 1.00 44.53 101 ARG A C 1
ATOM 806 O O . ARG A 1 101 ? -1.952 11.220 -25.782 1.00 44.53 101 ARG A O 1
ATOM 813 N N . ALA A 1 102 ? -3.085 9.999 -24.272 1.00 46.06 102 ALA A N 1
ATOM 814 C CA . ALA A 1 102 ? -3.783 9.159 -25.246 1.00 46.06 102 ALA A CA 1
ATOM 815 C C . ALA A 1 102 ? -5.085 9.809 -25.763 1.00 46.06 102 ALA A C 1
ATOM 817 O O . ALA A 1 102 ? -5.422 9.654 -26.934 1.00 46.06 102 ALA A O 1
ATOM 818 N N . GLU A 1 103 ? -5.771 10.595 -24.929 1.00 42.91 103 GLU A N 1
ATOM 819 C CA . GLU A 1 103 ? -7.001 11.328 -25.287 1.00 42.91 103 GLU A CA 1
ATOM 820 C C . GLU A 1 103 ? -6.744 12.568 -26.171 1.00 42.91 103 GLU A C 1
ATOM 822 O O . GLU A 1 103 ? -7.600 12.964 -26.958 1.00 42.91 103 GLU A O 1
ATOM 827 N N . GLY A 1 104 ? -5.535 13.144 -26.139 1.00 40.72 104 GLY A N 1
ATOM 828 C CA . GLY A 1 104 ? -5.157 14.285 -26.989 1.00 40.72 104 GLY A CA 1
ATOM 829 C C . GLY A 1 104 ? -4.980 13.975 -28.486 1.00 40.72 104 GLY A C 1
ATOM 830 O O . GLY A 1 104 ? -4.702 14.886 -29.261 1.00 40.72 104 GLY A O 1
ATOM 831 N N . SER A 1 105 ? -5.125 12.713 -28.911 1.00 45.72 105 SER A N 1
ATOM 832 C CA . SER A 1 105 ? -4.884 12.274 -30.297 1.00 45.72 105 SER A CA 1
ATOM 833 C C . SER A 1 105 ? -6.147 11.831 -31.058 1.00 45.72 105 SER A C 1
ATOM 835 O O . SER A 1 105 ? -6.019 11.327 -32.174 1.00 45.72 105 SER A O 1
ATOM 837 N N . TYR A 1 106 ? -7.354 12.013 -30.505 1.00 39.44 106 TYR A N 1
ATOM 838 C CA . TYR A 1 106 ? -8.610 11.568 -31.144 1.00 39.44 106 TYR A CA 1
ATOM 839 C C . TYR A 1 106 ? -9.587 12.691 -31.540 1.00 39.44 106 TYR A C 1
ATOM 841 O O . TYR A 1 106 ? -10.722 12.413 -31.920 1.00 39.44 106 TYR A O 1
ATOM 849 N N . HIS A 1 107 ? -9.152 13.954 -31.546 1.00 42.19 107 HIS A N 1
ATOM 850 C CA . HIS A 1 107 ? -9.980 15.090 -31.971 1.00 42.19 107 HIS A CA 1
ATOM 851 C C . HIS A 1 107 ? -9.386 15.866 -33.158 1.00 42.19 107 HIS A C 1
ATOM 853 O O . HIS A 1 107 ? -9.189 17.072 -33.090 1.00 42.19 107 HIS A O 1
ATOM 859 N N . HIS A 1 108 ? -9.145 15.189 -34.286 1.00 42.28 108 HIS A N 1
ATOM 860 C CA . HIS A 1 108 ? -9.233 15.853 -35.594 1.00 42.28 108 HIS A CA 1
ATOM 861 C C . HIS A 1 108 ? -9.494 14.851 -36.726 1.00 42.28 108 HIS A C 1
ATOM 863 O O . HIS A 1 108 ? -8.572 14.355 -37.362 1.00 42.28 108 HIS A O 1
ATOM 869 N N . ASN A 1 109 ? -10.770 14.515 -36.938 1.00 38.44 109 ASN A N 1
ATOM 870 C CA . ASN A 1 109 ? -11.415 14.491 -38.260 1.00 38.44 109 ASN A CA 1
ATOM 871 C C . ASN A 1 109 ? -12.815 13.875 -38.155 1.00 38.44 109 ASN A C 1
ATOM 873 O O . ASN A 1 109 ? -13.007 12.668 -38.272 1.00 38.44 109 ASN A O 1
ATOM 877 N N . ARG A 1 110 ? -13.819 14.740 -37.980 1.00 42.06 110 ARG A N 1
ATOM 878 C CA . ARG A 1 110 ? -15.201 14.461 -38.382 1.00 42.06 110 ARG A CA 1
ATOM 879 C C . ARG A 1 110 ? -15.572 15.448 -39.488 1.00 42.06 110 ARG A C 1
ATOM 881 O O . ARG A 1 110 ? -16.013 16.556 -39.213 1.00 42.06 110 ARG A O 1
ATOM 888 N N . GLY A 1 111 ? -15.350 15.025 -40.729 1.00 32.44 111 GLY A N 1
ATOM 889 C CA . GLY A 1 111 ? -16.066 15.485 -41.918 1.00 32.44 111 GLY A CA 1
ATOM 890 C C . GLY A 1 111 ? -16.951 14.331 -42.400 1.00 32.44 111 GLY A C 1
ATOM 891 O O . GLY A 1 111 ? -16.544 13.178 -42.322 1.00 32.44 111 GLY A O 1
ATOM 892 N N . HIS A 1 112 ? -18.187 14.645 -42.766 1.00 39.78 112 HIS A N 1
ATOM 893 C CA . HIS A 1 112 ? -19.383 13.794 -42.703 1.00 39.78 112 HIS A CA 1
ATOM 894 C C . HIS A 1 112 ? -19.659 13.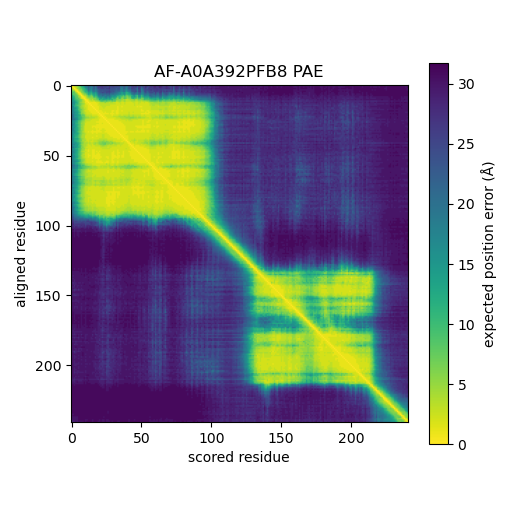016 -44.032 1.00 39.78 112 HIS A C 1
ATOM 896 O O . HIS A 1 112 ? -18.782 12.968 -44.887 1.00 39.78 112 HIS A O 1
ATOM 902 N N . PRO A 1 113 ? -20.837 12.376 -44.203 1.00 61.69 113 PRO A N 1
ATOM 903 C CA . PRO A 1 113 ? -21.071 10.930 -44.356 1.00 61.69 113 PRO A CA 1
ATOM 904 C C . PRO A 1 113 ? -21.246 10.466 -45.822 1.00 61.69 113 PRO A C 1
ATOM 906 O O . PRO A 1 113 ? -21.380 11.313 -46.692 1.00 61.69 113 PRO A O 1
ATOM 909 N N . LEU A 1 114 ? -21.374 9.153 -46.083 1.00 34.84 114 LEU A N 1
ATOM 910 C CA . LEU A 1 114 ? -22.263 8.583 -47.123 1.00 34.84 114 LEU A CA 1
ATOM 911 C C . LEU A 1 114 ? -22.258 7.037 -47.100 1.00 34.84 114 LEU A C 1
ATOM 913 O O . LEU A 1 114 ? -21.219 6.420 -47.285 1.00 34.84 114 LEU A O 1
ATOM 917 N N . GLY A 1 115 ? -23.453 6.457 -46.923 1.00 30.30 115 GLY A N 1
ATOM 918 C CA . GLY A 1 115 ? -23.958 5.321 -47.711 1.00 30.30 115 GLY A CA 1
ATOM 919 C C . GLY A 1 115 ? -23.493 3.888 -47.411 1.00 30.30 115 GLY A C 1
ATOM 920 O O . GLY A 1 115 ? -22.382 3.538 -47.772 1.00 30.30 115 GLY A O 1
ATOM 921 N N . ALA A 1 116 ? -24.455 3.072 -46.936 1.00 33.81 116 ALA A N 1
ATOM 922 C CA . ALA A 1 116 ? -24.686 1.640 -47.243 1.00 33.81 116 ALA A CA 1
ATOM 923 C C . ALA A 1 116 ? -23.548 0.633 -46.915 1.00 33.81 116 ALA A C 1
ATOM 925 O O . ALA A 1 116 ? -22.375 0.948 -46.936 1.00 33.81 116 ALA A O 1
ATOM 926 N N . ASP A 1 117 ? -23.746 -0.634 -46.572 1.00 35.25 117 ASP A N 1
ATOM 927 C CA . ASP A 1 117 ? -24.874 -1.551 -46.595 1.00 35.25 117 ASP A CA 1
ATOM 928 C C . ASP A 1 117 ? -24.574 -2.659 -45.559 1.00 35.25 117 ASP A C 1
ATOM 930 O O . ASP A 1 117 ? -23.456 -2.793 -45.054 1.00 35.25 117 ASP A O 1
ATOM 934 N N . LYS A 1 118 ? -25.581 -3.467 -45.245 1.00 47.12 118 LYS A N 1
ATOM 935 C CA . LYS A 1 118 ? -25.496 -4.637 -44.369 1.00 47.12 118 LYS A CA 1
ATOM 936 C C . LYS A 1 118 ? -24.438 -5.628 -44.867 1.00 47.12 118 LYS A C 1
ATOM 938 O O . LYS A 1 118 ? -24.392 -5.922 -46.057 1.00 47.12 118 LYS A O 1
ATOM 943 N N . ARG A 1 119 ? -23.754 -6.297 -43.932 1.00 35.19 119 ARG A N 1
ATOM 944 C CA . ARG A 1 119 ? -23.614 -7.768 -43.928 1.00 35.19 119 ARG A CA 1
ATOM 945 C C . ARG A 1 119 ? -23.073 -8.277 -42.592 1.00 35.19 119 ARG A C 1
ATOM 947 O O . ARG A 1 119 ? -22.064 -7.805 -42.081 1.00 35.19 119 ARG A O 1
ATOM 954 N N . GLN A 1 120 ? -23.823 -9.229 -42.044 1.00 39.41 120 GLN A N 1
ATOM 955 C CA . GLN A 1 120 ? -23.386 -10.194 -41.044 1.00 39.41 120 GLN A CA 1
ATOM 956 C C . GLN A 1 120 ? -22.124 -10.917 -41.535 1.00 39.41 120 GLN A C 1
ATOM 958 O O . GLN A 1 120 ? -22.000 -11.186 -42.728 1.00 39.41 120 GLN A O 1
ATOM 963 N N . ASP A 1 121 ? -21.249 -11.282 -40.605 1.00 34.56 121 ASP A N 1
ATOM 964 C CA . ASP A 1 121 ? -21.084 -12.670 -40.145 1.00 34.56 121 ASP A CA 1
ATOM 965 C C . ASP A 1 121 ? -19.612 -13.018 -39.859 1.00 34.56 121 ASP A C 1
ATOM 967 O O . ASP A 1 121 ? -18.713 -12.740 -40.646 1.00 34.56 121 ASP A O 1
ATOM 971 N N . GLU A 1 122 ? -19.421 -13.640 -38.693 1.00 41.84 122 GLU A N 1
ATOM 972 C CA . GLU A 1 122 ? -18.380 -14.622 -38.374 1.00 41.84 122 GLU A CA 1
ATOM 973 C C . GLU A 1 122 ? -16.882 -14.293 -38.552 1.00 41.84 122 GLU A C 1
ATOM 975 O O . GLU A 1 122 ? -16.329 -14.378 -39.646 1.00 41.84 122 GLU A O 1
ATOM 980 N N . ARG A 1 123 ? -16.178 -14.147 -37.407 1.00 37.81 123 ARG A N 1
ATOM 981 C CA . ARG A 1 123 ? -15.013 -14.970 -36.947 1.00 37.81 123 ARG A CA 1
ATOM 982 C C . ARG A 1 123 ? -14.079 -14.193 -35.992 1.00 37.81 123 ARG A C 1
ATOM 984 O O . ARG A 1 123 ? -14.101 -12.971 -35.959 1.00 37.81 123 ARG A O 1
ATOM 991 N N . PRO A 1 124 ? -13.205 -14.872 -35.229 1.00 41.91 124 PRO A N 1
ATOM 992 C CA . PRO A 1 124 ? -13.519 -15.800 -34.154 1.00 41.91 124 PRO A CA 1
ATOM 993 C C . PRO A 1 124 ? -12.926 -15.304 -32.821 1.00 41.91 124 PRO A C 1
ATOM 995 O O . PRO A 1 124 ? -11.954 -14.561 -32.759 1.00 41.91 124 PRO A O 1
ATOM 998 N N . ARG A 1 125 ? -13.513 -15.786 -31.729 1.00 49.62 125 ARG A N 1
ATOM 999 C CA . ARG A 1 125 ? -13.079 -15.631 -30.335 1.00 49.62 125 ARG A CA 1
ATOM 1000 C C . ARG A 1 125 ? -11.567 -15.881 -30.168 1.00 49.62 125 ARG A C 1
ATOM 1002 O O . ARG A 1 125 ? -11.155 -17.027 -29.985 1.00 49.62 125 ARG A O 1
ATOM 1009 N N . GLU A 1 126 ? -10.751 -14.825 -30.189 1.00 40.09 126 GLU A N 1
ATOM 1010 C CA . GLU A 1 126 ? -9.321 -14.917 -29.882 1.00 40.09 126 GLU A CA 1
ATOM 1011 C C . GLU A 1 126 ? -9.144 -15.138 -28.375 1.00 40.09 126 GLU A C 1
ATOM 1013 O O . GLU A 1 126 ? -9.189 -14.237 -27.535 1.00 40.09 126 GLU A O 1
ATOM 1018 N N . LYS A 1 127 ? -9.014 -16.418 -28.030 1.00 42.75 127 LYS A N 1
ATOM 1019 C CA . LYS A 1 127 ? -8.519 -16.886 -26.743 1.00 42.75 127 LYS A CA 1
ATOM 1020 C C . LYS A 1 127 ? -7.073 -16.409 -26.581 1.00 42.75 127 LYS A C 1
ATOM 1022 O O . LYS A 1 127 ? -6.236 -16.708 -27.422 1.00 42.75 127 LYS A O 1
ATOM 1027 N N . GLY A 1 128 ? -6.771 -15.782 -25.444 1.00 38.00 128 GLY A N 1
ATOM 1028 C CA . GLY A 1 128 ? -5.407 -15.739 -24.914 1.00 38.00 128 GLY A CA 1
ATOM 1029 C C . GLY A 1 128 ? -4.642 -14.431 -25.098 1.00 38.00 128 GLY A C 1
ATOM 1030 O O . GLY A 1 128 ? -3.514 -14.451 -25.580 1.00 38.00 128 GLY A O 1
ATOM 1031 N N . ARG A 1 129 ? -5.160 -13.300 -24.603 1.00 38.06 129 ARG A N 1
ATOM 1032 C CA . ARG A 1 129 ? -4.247 -12.219 -24.202 1.00 38.06 129 ARG A CA 1
ATOM 1033 C C . ARG A 1 129 ? -3.593 -12.604 -22.877 1.00 38.06 129 ARG A C 1
ATOM 1035 O O . ARG A 1 129 ? -4.195 -12.479 -21.815 1.00 38.06 129 ARG A O 1
ATOM 1042 N N . GLY A 1 130 ? -2.368 -13.124 -22.967 1.00 44.44 130 GLY A N 1
ATOM 1043 C CA . GLY A 1 130 ? -1.441 -13.180 -21.837 1.00 44.44 130 GLY A CA 1
ATOM 1044 C C . GLY A 1 130 ? -1.137 -11.775 -21.288 1.00 44.44 130 GLY A C 1
ATOM 1045 O O . GLY A 1 130 ? -1.666 -10.789 -21.809 1.00 44.44 130 GLY A O 1
ATOM 1046 N N . PRO A 1 131 ? -0.301 -11.659 -20.238 1.00 44.12 131 PRO A N 1
ATOM 1047 C CA . PRO A 1 131 ? -0.008 -10.376 -19.604 1.00 44.12 131 PRO A CA 1
ATOM 1048 C C . PRO A 1 131 ? 0.461 -9.369 -20.660 1.00 44.12 131 PRO A C 1
ATOM 1050 O O . PRO A 1 131 ? 1.446 -9.619 -21.353 1.00 44.12 131 PRO A O 1
ATOM 1053 N N . GLN A 1 132 ? -0.270 -8.270 -20.837 1.00 53.19 132 GLN A N 1
ATOM 1054 C CA . GLN A 1 132 ? 0.167 -7.206 -21.735 1.00 53.19 132 GLN A CA 1
ATOM 1055 C C . GLN A 1 132 ? 1.238 -6.391 -21.009 1.00 53.19 132 GLN A C 1
ATOM 1057 O O . GLN A 1 132 ? 1.052 -6.030 -19.848 1.00 53.19 132 GLN A O 1
ATOM 1062 N N . GLY A 1 133 ? 2.371 -6.157 -21.672 1.00 59.19 133 GLY A N 1
ATOM 1063 C CA . GLY A 1 133 ? 3.375 -5.219 -21.177 1.00 59.19 133 GLY A CA 1
ATOM 1064 C C . GLY A 1 133 ? 2.836 -3.795 -21.138 1.00 59.19 133 GLY A C 1
ATOM 1065 O O . GLY A 1 133 ? 1.804 -3.490 -21.739 1.00 59.19 133 GLY A O 1
ATOM 1066 N N . SER A 1 134 ? 3.554 -2.918 -20.446 1.00 73.88 134 SER A N 1
ATOM 1067 C CA . SER A 1 134 ? 3.180 -1.509 -20.267 1.00 73.88 134 SER A CA 1
ATOM 1068 C C . SER A 1 134 ? 3.167 -0.710 -21.577 1.00 73.88 134 SER A C 1
ATOM 1070 O O . SER A 1 134 ? 2.657 0.408 -21.613 1.00 73.88 134 SER A O 1
ATOM 1072 N N . PHE A 1 135 ? 3.710 -1.269 -22.664 1.00 71.12 135 PHE A N 1
ATOM 1073 C CA . PHE A 1 135 ? 3.742 -0.646 -23.982 1.00 71.12 135 PHE A CA 1
ATOM 1074 C C . PHE A 1 135 ? 2.998 -1.484 -25.023 1.00 71.12 135 PHE A C 1
ATOM 1076 O O . PHE A 1 135 ? 3.192 -2.692 -25.147 1.00 71.12 135 PHE A O 1
ATOM 1083 N N . THR A 1 136 ? 2.169 -0.812 -25.822 1.00 71.31 136 THR A N 1
ATOM 1084 C CA . THR A 1 136 ? 1.455 -1.410 -26.961 1.00 71.31 136 THR A CA 1
ATOM 1085 C C . THR A 1 136 ? 2.345 -1.565 -28.193 1.00 71.31 136 THR A C 1
ATOM 1087 O O . THR A 1 136 ? 2.119 -2.462 -28.999 1.00 71.31 136 THR A O 1
ATOM 1090 N N . ASN A 1 137 ? 3.376 -0.723 -28.314 1.00 78.50 137 ASN A N 1
ATOM 1091 C CA . ASN A 1 137 ? 4.373 -0.750 -29.378 1.00 78.50 137 ASN A CA 1
ATOM 1092 C C . ASN A 1 137 ? 5.773 -0.639 -28.771 1.00 78.50 137 ASN A C 1
ATOM 1094 O O . ASN A 1 137 ? 6.025 0.253 -27.960 1.00 78.50 137 ASN A O 1
ATOM 1098 N N . TYR A 1 138 ? 6.671 -1.521 -29.204 1.00 78.88 138 TYR A N 1
ATOM 1099 C CA . TYR A 1 138 ? 8.075 -1.518 -28.805 1.00 78.88 138 TYR A CA 1
ATOM 1100 C C . TYR A 1 138 ? 8.944 -0.971 -29.929 1.00 78.88 138 TYR A C 1
ATOM 1102 O O . TYR A 1 138 ? 8.740 -1.297 -31.103 1.00 78.88 138 TYR A O 1
ATOM 1110 N N . THR A 1 139 ? 9.945 -0.180 -29.563 1.00 82.56 139 THR A N 1
ATOM 1111 C CA . THR A 1 139 ? 10.936 0.338 -30.496 1.00 82.56 139 THR A CA 1
ATOM 1112 C C . THR A 1 139 ? 11.718 -0.830 -31.108 1.00 82.56 139 THR A C 1
ATOM 1114 O O . THR A 1 139 ? 12.224 -1.681 -30.369 1.00 82.56 139 THR A O 1
ATOM 1117 N N . PRO A 1 140 ? 11.837 -0.917 -32.448 1.00 81.75 140 PRO A N 1
ATOM 1118 C CA . PRO A 1 140 ? 12.654 -1.947 -33.075 1.00 81.75 140 PRO A CA 1
ATOM 1119 C C . PRO A 1 140 ? 14.113 -1.820 -32.622 1.00 81.75 140 PRO A C 1
ATOM 1121 O O . PRO A 1 140 ? 14.678 -0.728 -32.640 1.00 81.75 140 PRO A O 1
ATOM 1124 N N . LEU A 1 141 ? 14.721 -2.932 -32.211 1.00 83.62 141 LEU A N 1
ATOM 1125 C CA . LEU A 1 141 ? 16.057 -2.951 -31.611 1.00 83.62 141 LEU A CA 1
ATOM 1126 C C . LEU A 1 141 ? 17.130 -3.313 -32.643 1.00 83.62 141 LEU A C 1
ATOM 1128 O O . LEU A 1 141 ? 16.888 -4.111 -33.551 1.00 83.62 141 LEU A O 1
ATOM 1132 N N . THR A 1 142 ? 18.330 -2.746 -32.511 1.00 78.88 142 THR A N 1
ATOM 1133 C CA . THR A 1 142 ? 19.485 -3.086 -33.361 1.00 78.88 142 THR A CA 1
ATOM 1134 C C . THR A 1 142 ? 20.089 -4.445 -33.018 1.00 78.88 142 THR A C 1
ATOM 1136 O O . THR A 1 142 ? 20.609 -5.101 -33.920 1.00 78.88 142 THR A O 1
ATOM 1139 N N . ALA A 1 143 ? 19.934 -4.894 -31.769 1.00 82.44 143 ALA A N 1
ATOM 1140 C CA . ALA A 1 143 ? 20.419 -6.166 -31.237 1.00 82.44 143 ALA A CA 1
ATOM 1141 C C . ALA A 1 143 ? 19.328 -6.917 -30.449 1.00 82.44 143 ALA A C 1
ATOM 1143 O O . ALA A 1 143 ? 18.252 -6.376 -30.182 1.00 82.44 143 ALA A O 1
ATOM 1144 N N . SER A 1 144 ? 19.607 -8.171 -30.071 1.00 80.06 144 SER A N 1
ATOM 1145 C CA . SER A 1 144 ? 18.705 -8.962 -29.227 1.00 80.06 144 SER A CA 1
ATOM 1146 C C . SER A 1 144 ? 18.589 -8.358 -27.823 1.00 80.06 144 SER A C 1
ATOM 1148 O O . SER A 1 144 ? 19.498 -7.677 -27.337 1.00 80.06 144 SER A O 1
ATOM 1150 N N . ARG A 1 145 ? 17.464 -8.596 -27.146 1.00 83.69 145 ARG A N 1
ATOM 1151 C CA . ARG A 1 145 ? 17.202 -8.042 -25.806 1.00 83.69 145 ARG A CA 1
ATOM 1152 C C . ARG A 1 145 ? 18.166 -8.606 -24.778 1.00 83.69 145 ARG A C 1
ATOM 1154 O O . ARG A 1 145 ? 18.609 -7.893 -23.882 1.00 83.69 145 ARG A O 1
ATOM 1161 N N . GLU A 1 146 ? 18.529 -9.869 -24.943 1.00 81.75 146 GLU A N 1
ATOM 1162 C CA . GLU A 1 146 ? 19.548 -10.528 -24.148 1.00 81.75 146 GLU A CA 1
ATOM 1163 C C . GLU A 1 146 ? 20.920 -9.870 -24.318 1.00 81.75 146 GLU A C 1
ATOM 1165 O O . GLU A 1 146 ? 21.605 -9.620 -23.325 1.00 81.75 146 GLU A O 1
ATOM 1170 N N . HIS A 1 147 ? 21.303 -9.540 -25.555 1.00 79.56 147 HIS A N 1
ATOM 1171 C CA . HIS A 1 147 ? 22.566 -8.860 -25.824 1.00 79.56 147 HIS A CA 1
ATOM 1172 C C . HIS A 1 147 ? 22.584 -7.455 -25.218 1.00 79.56 147 HIS A C 1
ATOM 1174 O O . HIS A 1 147 ? 23.549 -7.086 -24.557 1.00 79.56 147 HIS A O 1
ATOM 1180 N N . ILE A 1 148 ? 21.497 -6.694 -25.366 1.00 80.06 148 ILE A N 1
ATOM 1181 C CA . ILE A 1 148 ? 21.369 -5.349 -24.786 1.00 80.06 148 ILE A CA 1
ATOM 1182 C C . ILE A 1 148 ? 21.458 -5.407 -23.256 1.00 80.06 148 ILE A C 1
ATOM 1184 O O . ILE A 1 148 ? 22.168 -4.602 -22.651 1.00 80.06 148 ILE A O 1
ATOM 1188 N N . PHE A 1 149 ? 20.793 -6.378 -22.626 1.00 84.25 149 PHE A N 1
ATOM 1189 C CA . PHE A 1 149 ? 20.866 -6.582 -21.179 1.00 84.25 149 PHE A CA 1
ATOM 1190 C C . PHE A 1 149 ? 22.290 -6.919 -20.713 1.00 84.25 149 PHE A C 1
ATOM 1192 O O . PHE A 1 149 ? 22.770 -6.342 -19.737 1.00 84.25 149 PHE A O 1
ATOM 1199 N N . ALA A 1 150 ? 22.987 -7.806 -21.430 1.00 81.94 150 ALA A N 1
ATOM 1200 C CA . ALA A 1 150 ? 24.360 -8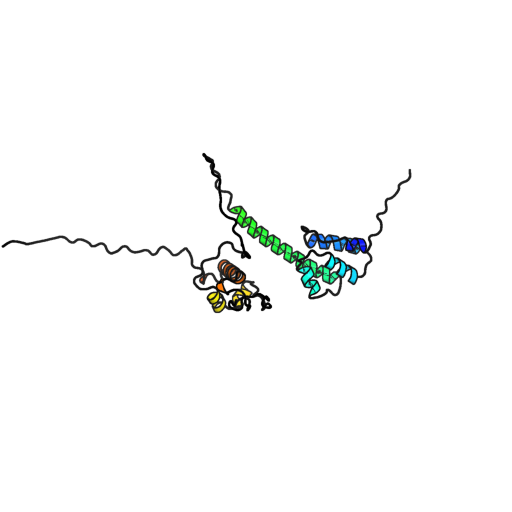.189 -21.111 1.00 81.94 150 ALA A CA 1
ATOM 1201 C C . ALA A 1 150 ? 25.361 -7.038 -21.323 1.00 81.94 150 ALA A C 1
ATOM 1203 O O . ALA A 1 150 ? 26.194 -6.791 -20.456 1.00 81.94 150 ALA A O 1
ATOM 1204 N N . ALA A 1 151 ? 25.258 -6.316 -22.442 1.00 77.56 151 ALA A N 1
ATOM 1205 C CA . ALA A 1 151 ? 26.191 -5.256 -22.828 1.00 77.56 151 ALA A CA 1
ATOM 1206 C C . ALA A 1 151 ? 26.041 -3.980 -21.988 1.00 77.56 151 ALA A C 1
ATOM 1208 O O . ALA A 1 151 ? 27.010 -3.254 -21.783 1.00 77.56 151 ALA A O 1
ATOM 1209 N N . THR A 1 152 ? 24.828 -3.686 -21.517 1.00 78.12 152 THR A N 1
A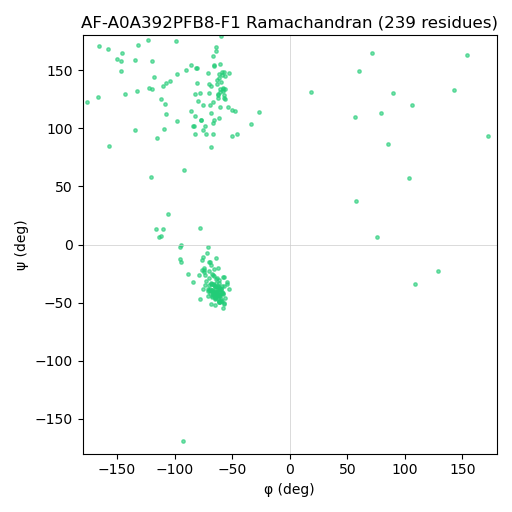TOM 1210 C CA . THR A 1 152 ? 24.556 -2.469 -20.738 1.00 78.12 152 THR A CA 1
ATOM 1211 C C . THR A 1 152 ? 24.792 -2.684 -19.238 1.00 78.12 152 THR A C 1
ATOM 1213 O O . THR A 1 152 ? 25.114 -1.749 -18.508 1.00 78.12 152 THR A O 1
ATOM 1216 N N . GLY A 1 153 ? 24.675 -3.929 -18.771 1.00 70.81 153 GLY A N 1
ATOM 1217 C CA . GLY A 1 153 ? 24.861 -4.273 -17.368 1.00 70.81 153 GLY A CA 1
ATOM 1218 C C . GLY A 1 153 ? 23.724 -3.780 -16.468 1.00 70.81 153 GLY A C 1
ATOM 1219 O O . GLY A 1 153 ? 22.896 -2.949 -16.829 1.00 70.81 153 GLY A O 1
ATOM 1220 N N . SER A 1 154 ? 23.663 -4.319 -15.249 1.00 73.44 154 SER A N 1
ATOM 1221 C CA . SER A 1 154 ? 22.579 -4.035 -14.298 1.00 73.44 154 SER A CA 1
ATOM 1222 C C . SER A 1 154 ? 22.572 -2.605 -13.736 1.00 73.44 154 SER A C 1
ATOM 1224 O O . SER A 1 154 ? 21.573 -2.216 -13.136 1.00 73.44 154 SER A O 1
ATOM 1226 N N . SER A 1 155 ? 23.663 -1.844 -13.876 1.00 70.81 155 SER A N 1
ATOM 1227 C CA . SER A 1 155 ? 23.781 -0.465 -13.378 1.00 70.81 155 SER A CA 1
ATOM 1228 C C . SER A 1 155 ? 22.872 0.486 -14.144 1.00 70.81 155 SER A C 1
ATOM 1230 O O . SER A 1 155 ? 22.027 1.108 -13.526 1.00 70.81 155 SER A O 1
ATOM 1232 N N . VAL A 1 156 ? 22.917 0.492 -15.478 1.00 75.12 156 VAL A N 1
ATOM 1233 C CA . VAL A 1 156 ? 22.105 1.414 -16.296 1.00 75.12 156 VAL A CA 1
ATOM 1234 C C . VAL A 1 156 ? 20.603 1.207 -16.099 1.00 75.12 156 VAL A C 1
ATOM 1236 O O . VAL A 1 156 ? 19.836 2.164 -16.105 1.00 75.12 156 VAL A O 1
ATOM 1239 N N . PHE A 1 157 ? 20.172 -0.033 -15.853 1.00 77.69 157 PHE A N 1
ATOM 1240 C CA . PHE A 1 157 ? 18.785 -0.306 -15.477 1.00 77.69 157 PHE A CA 1
ATOM 1241 C C . PHE A 1 157 ? 18.451 0.321 -14.119 1.00 77.69 157 PHE A C 1
ATOM 1243 O O . PHE A 1 157 ? 17.445 1.010 -14.002 1.00 77.69 157 PHE A O 1
ATOM 1250 N N . LYS A 1 158 ? 19.304 0.145 -13.104 1.00 76.31 158 LYS A N 1
ATOM 1251 C CA . LYS A 1 158 ? 19.092 0.742 -11.775 1.00 76.31 158 LYS A CA 1
ATOM 1252 C C . LYS A 1 158 ? 19.140 2.271 -11.804 1.00 76.31 158 LYS A C 1
ATOM 1254 O O . LYS A 1 158 ? 18.304 2.899 -11.161 1.00 76.31 158 LYS A O 1
ATOM 1259 N N . ASP A 1 159 ? 20.076 2.838 -12.558 1.00 71.88 159 ASP A N 1
ATOM 1260 C CA . ASP A 1 159 ? 20.283 4.281 -12.704 1.00 71.88 159 ASP A CA 1
ATOM 1261 C C . ASP A 1 159 ? 19.108 4.929 -13.452 1.00 71.88 159 ASP A C 1
ATOM 1263 O O . ASP A 1 159 ? 18.674 6.020 -13.098 1.00 71.88 159 ASP A O 1
ATOM 1267 N N . GLY A 1 160 ? 18.507 4.209 -14.407 1.00 63.56 160 GLY A N 1
ATOM 1268 C CA . GLY A 1 160 ? 17.230 4.562 -15.037 1.00 63.56 160 GLY A CA 1
ATOM 1269 C C . GLY A 1 160 ? 15.991 4.243 -14.188 1.00 63.56 160 GLY A C 1
ATOM 1270 O O . GLY A 1 160 ? 14.885 4.184 -14.716 1.00 63.56 160 GLY A O 1
ATOM 1271 N N . GLY A 1 161 ? 16.148 3.969 -12.888 1.00 68.69 161 GLY A N 1
ATOM 1272 C CA . GLY A 1 161 ? 15.040 3.709 -11.963 1.00 68.69 161 GLY A CA 1
ATOM 1273 C C . GLY A 1 161 ? 14.383 2.327 -12.092 1.00 68.69 161 GLY A C 1
ATOM 1274 O O . GLY A 1 161 ? 13.396 2.047 -11.407 1.00 68.69 161 GLY A O 1
ATOM 1275 N N . ILE A 1 162 ? 14.925 1.429 -12.918 1.00 77.62 162 ILE A N 1
ATOM 1276 C CA . ILE A 1 162 ? 14.384 0.087 -13.147 1.00 77.62 162 ILE A CA 1
ATOM 1277 C C . ILE A 1 162 ? 14.905 -0.871 -12.080 1.00 77.62 162 ILE A C 1
ATOM 1279 O O . ILE A 1 162 ? 16.087 -1.220 -12.000 1.00 77.62 162 ILE A O 1
ATOM 1283 N N . ARG A 1 163 ? 13.978 -1.370 -11.261 1.00 74.69 163 ARG A N 1
ATOM 1284 C CA . ARG A 1 163 ? 14.270 -2.410 -10.274 1.00 74.69 163 ARG A CA 1
ATOM 1285 C C . ARG A 1 163 ? 14.367 -3.767 -10.960 1.00 74.69 163 ARG A C 1
ATOM 1287 O O . ARG A 1 163 ? 13.354 -4.359 -11.319 1.00 74.69 163 ARG A O 1
ATOM 1294 N N . ILE A 1 164 ? 15.585 -4.290 -11.077 1.00 71.06 164 ILE A N 1
ATOM 1295 C CA . ILE A 1 164 ? 15.804 -5.678 -11.500 1.00 71.06 164 ILE A CA 1
ATOM 1296 C C . ILE A 1 164 ? 15.247 -6.605 -10.409 1.00 71.06 164 ILE A C 1
ATOM 1298 O O . ILE A 1 164 ? 15.675 -6.499 -9.252 1.00 71.06 164 ILE A O 1
ATOM 1302 N N . PRO A 1 165 ? 14.302 -7.502 -10.736 1.00 66.38 165 PRO A N 1
ATOM 1303 C CA . PRO A 1 165 ? 13.722 -8.407 -9.756 1.00 66.38 165 PRO A CA 1
ATOM 1304 C C . PRO A 1 165 ? 14.797 -9.272 -9.096 1.00 66.38 165 PRO A C 1
ATOM 1306 O O . PRO A 1 165 ? 15.657 -9.843 -9.768 1.00 66.38 165 PRO A O 1
ATOM 1309 N N . LYS A 1 166 ? 14.743 -9.387 -7.764 1.00 62.22 166 LYS A N 1
ATOM 1310 C CA . LYS A 1 166 ? 15.540 -10.393 -7.049 1.00 62.22 166 LYS A CA 1
ATOM 1311 C C . LYS A 1 166 ? 15.104 -11.778 -7.531 1.00 62.22 166 LYS A C 1
ATOM 1313 O O . LYS A 1 166 ? 13.930 -11.963 -7.855 1.00 62.22 166 LYS A O 1
ATOM 1318 N N . GLN A 1 167 ? 16.046 -12.721 -7.583 1.00 61.00 167 GLN A N 1
ATOM 1319 C CA . GLN A 1 167 ? 15.795 -14.095 -8.019 1.00 61.00 167 GLN A CA 1
ATOM 1320 C C . GLN A 1 167 ? 14.546 -14.632 -7.313 1.00 61.00 167 GLN A C 1
ATOM 1322 O O . GLN A 1 167 ? 14.502 -14.718 -6.086 1.00 61.00 167 GLN A O 1
ATOM 1327 N N . THR A 1 168 ? 13.505 -14.910 -8.092 1.00 57.69 168 THR A N 1
ATOM 1328 C CA . THR A 1 168 ? 12.244 -15.433 -7.564 1.00 57.69 168 THR A CA 1
ATOM 1329 C C . THR A 1 168 ? 12.295 -16.960 -7.558 1.00 57.69 168 THR A C 1
ATOM 1331 O O . THR A 1 168 ? 12.988 -17.549 -8.388 1.00 57.69 168 THR A O 1
ATOM 1334 N N . PRO A 1 169 ? 11.597 -17.639 -6.635 1.00 56.53 169 PRO A N 1
ATOM 1335 C CA . PRO A 1 169 ? 11.460 -19.087 -6.704 1.00 56.53 169 PRO A CA 1
ATOM 1336 C C . PRO A 1 169 ? 10.863 -19.485 -8.057 1.00 56.53 169 PRO A C 1
ATOM 1338 O O . PRO A 1 169 ? 9.896 -18.869 -8.518 1.00 56.53 169 PRO A O 1
ATOM 1341 N N . ALA A 1 170 ? 11.443 -20.494 -8.709 1.00 57.91 170 ALA A N 1
ATOM 1342 C CA . ALA A 1 170 ? 10.882 -21.028 -9.943 1.00 57.91 170 ALA A CA 1
ATOM 1343 C C . ALA A 1 170 ? 9.449 -21.514 -9.675 1.00 57.91 170 ALA A C 1
ATOM 1345 O O . ALA A 1 170 ? 9.186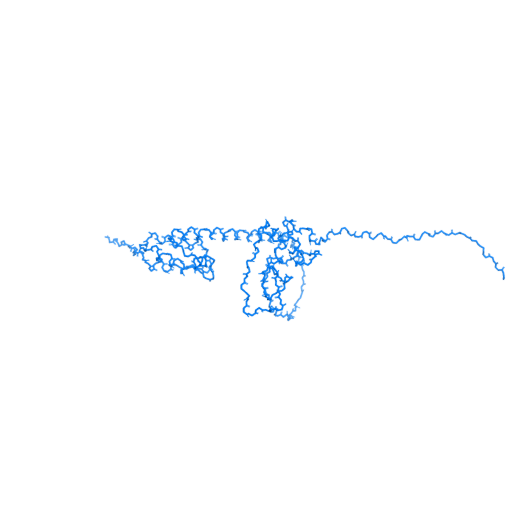 -22.174 -8.668 1.00 57.91 170 ALA A O 1
ATOM 1346 N N . LYS A 1 171 ? 8.508 -21.173 -10.562 1.00 60.72 171 LYS A N 1
ATOM 1347 C CA . LYS A 1 171 ? 7.131 -21.665 -10.441 1.00 60.72 171 LYS A CA 1
ATOM 1348 C C . LYS A 1 171 ? 7.142 -23.202 -10.528 1.00 60.72 171 LYS A C 1
ATOM 1350 O O . LYS A 1 171 ? 7.904 -23.735 -11.334 1.00 60.72 171 LYS A O 1
ATOM 1355 N N . PRO A 1 172 ? 6.284 -23.916 -9.778 1.00 54.31 172 PRO A N 1
ATOM 1356 C CA . PRO A 1 172 ? 6.277 -25.382 -9.763 1.00 54.31 172 PRO A CA 1
ATOM 1357 C C . PRO A 1 172 ? 6.048 -26.016 -11.150 1.00 54.31 172 PRO A C 1
ATOM 1359 O O . PRO A 1 172 ? 6.604 -27.072 -11.424 1.00 54.31 172 PRO A O 1
ATOM 1362 N N . ASN A 1 173 ? 5.337 -25.326 -12.055 1.00 64.75 173 ASN A N 1
ATOM 1363 C CA . ASN A 1 173 ? 5.116 -25.733 -13.455 1.00 64.75 173 ASN A CA 1
ATOM 1364 C C . ASN A 1 173 ? 5.941 -24.916 -14.471 1.00 64.75 173 ASN A C 1
ATOM 1366 O O . ASN A 1 173 ? 5.515 -24.717 -15.608 1.00 64.75 173 ASN A O 1
ATOM 1370 N N . ALA A 1 174 ? 7.083 -24.356 -14.068 1.00 67.38 174 ALA A N 1
ATOM 1371 C CA . ALA A 1 174 ? 7.943 -23.625 -14.990 1.00 67.38 174 ALA A CA 1
ATOM 1372 C C . ALA A 1 174 ? 8.612 -24.577 -15.992 1.00 67.38 174 ALA A C 1
ATOM 1374 O O . ALA A 1 174 ? 9.238 -25.565 -15.606 1.00 67.38 174 ALA A O 1
ATOM 1375 N N . ASP A 1 175 ? 8.527 -24.232 -17.275 1.00 72.38 175 ASP A N 1
ATOM 1376 C CA . ASP A 1 175 ? 9.279 -24.899 -18.332 1.00 72.38 175 ASP A CA 1
ATOM 1377 C C . ASP A 1 175 ? 10.789 -24.738 -18.085 1.00 72.38 175 ASP A C 1
ATOM 1379 O O . ASP A 1 175 ? 11.350 -23.646 -18.214 1.00 72.38 175 ASP A O 1
ATOM 1383 N N . LYS A 1 176 ? 11.446 -25.838 -17.703 1.00 76.12 176 LYS A N 1
ATOM 1384 C CA . LYS A 1 176 ? 12.879 -25.876 -17.380 1.00 76.12 176 LYS A CA 1
ATOM 1385 C C . LYS A 1 176 ? 13.762 -25.664 -18.613 1.00 76.12 176 LYS A C 1
ATOM 1387 O O . LYS A 1 176 ? 14.918 -25.287 -18.447 1.00 76.12 176 LYS A O 1
ATOM 1392 N N . SER A 1 177 ? 13.230 -25.837 -19.826 1.00 74.56 177 SER A N 1
ATOM 1393 C CA . SER A 1 177 ? 13.979 -25.615 -21.071 1.00 74.56 177 SER A CA 1
ATOM 1394 C C . SER A 1 177 ? 14.200 -24.131 -21.388 1.00 74.56 177 SER A C 1
ATOM 1396 O O . SER A 1 177 ? 15.115 -23.784 -22.131 1.00 74.56 177 SER A O 1
ATOM 1398 N N . LYS A 1 178 ? 13.398 -23.236 -20.798 1.00 80.44 178 LYS A N 1
ATOM 1399 C CA . LYS A 1 178 ? 13.448 -21.792 -21.057 1.00 80.44 178 LYS A CA 1
ATOM 1400 C C . LYS A 1 178 ? 13.945 -21.052 -19.828 1.00 80.44 178 LYS A C 1
ATOM 1402 O O . LYS A 1 178 ? 13.362 -21.185 -18.754 1.00 80.44 178 LYS A O 1
ATOM 1407 N N . TYR A 1 179 ? 14.993 -20.251 -19.991 1.00 78.94 179 TYR A N 1
ATOM 1408 C CA . TYR A 1 179 ? 15.589 -19.464 -18.914 1.00 78.94 179 TYR A CA 1
ATOM 1409 C C . TYR A 1 179 ? 15.592 -17.972 -19.249 1.00 78.94 179 TYR A C 1
ATOM 1411 O O . TYR A 1 179 ? 15.984 -17.568 -20.346 1.00 78.94 179 TYR A O 1
ATOM 1419 N N . CYS A 1 180 ? 15.197 -17.152 -18.276 1.00 84.12 180 CYS A N 1
ATOM 1420 C CA . CYS A 1 180 ? 15.213 -15.703 -18.389 1.00 84.12 180 CYS A CA 1
ATOM 1421 C C . CYS A 1 180 ? 16.336 -15.119 -17.531 1.00 84.12 180 CYS A C 1
ATOM 1423 O O . CYS A 1 180 ? 16.265 -15.131 -16.299 1.00 84.12 180 CYS A O 1
ATOM 1425 N N . LYS A 1 181 ? 17.355 -14.543 -18.178 1.00 83.88 181 LYS A N 1
ATOM 1426 C CA . LYS A 1 181 ? 18.515 -13.930 -17.505 1.00 83.88 181 LYS A CA 1
ATOM 1427 C C . LYS A 1 181 ? 18.148 -12.688 -16.687 1.00 83.88 181 LYS A C 1
ATOM 1429 O O . LYS A 1 181 ? 18.814 -12.400 -15.697 1.00 83.88 181 LYS A O 1
ATOM 1434 N N . PHE A 1 182 ? 17.075 -11.991 -17.066 1.00 81.75 182 PHE A N 1
ATOM 1435 C CA . PHE A 1 182 ? 16.588 -10.801 -16.363 1.00 81.75 182 PHE A CA 1
ATOM 1436 C C . PHE A 1 182 ? 15.998 -11.136 -14.983 1.00 81.75 182 PHE A C 1
ATOM 1438 O O . PHE A 1 182 ? 16.280 -10.445 -14.008 1.00 81.75 182 PHE A O 1
ATOM 1445 N N . HIS A 1 183 ? 15.232 -12.228 -14.875 1.00 82.06 183 HIS A N 1
ATOM 1446 C CA . HIS A 1 183 ? 14.653 -12.693 -13.604 1.00 82.06 183 HIS A CA 1
ATOM 1447 C C . HIS A 1 183 ? 15.498 -13.748 -12.882 1.00 82.06 183 HIS A C 1
ATOM 1449 O O . HIS A 1 183 ? 15.265 -14.017 -11.703 1.00 82.06 183 HIS A O 1
ATOM 1455 N N . LYS A 1 184 ? 16.461 -14.352 -13.587 1.00 83.19 184 LYS A N 1
ATOM 1456 C CA . LYS A 1 184 ? 17.246 -15.512 -13.149 1.00 83.19 184 LYS A CA 1
ATOM 1457 C C . LYS A 1 184 ? 16.380 -16.730 -12.801 1.00 83.19 184 LYS A C 1
ATOM 1459 O O . LYS A 1 184 ? 16.669 -17.453 -11.850 1.00 83.19 184 LYS A O 1
ATOM 1464 N N . THR A 1 185 ? 15.310 -16.950 -13.565 1.00 80.38 185 THR A N 1
ATOM 1465 C CA . THR A 1 185 ? 14.339 -18.034 -13.350 1.00 80.38 185 THR A CA 1
ATOM 1466 C C . THR A 1 185 ? 13.987 -18.767 -14.639 1.00 80.38 185 THR A C 1
ATOM 1468 O O . THR A 1 185 ? 14.157 -18.243 -15.742 1.00 80.38 185 THR A O 1
ATOM 1471 N N . HIS A 1 186 ? 13.484 -19.995 -14.487 1.00 78.94 186 HIS A N 1
ATOM 1472 C CA . HIS A 1 186 ? 12.963 -20.802 -15.588 1.00 78.94 186 HIS A CA 1
ATOM 1473 C C . HIS A 1 186 ? 11.488 -20.489 -15.882 1.00 78.94 186 HIS A C 1
ATOM 1475 O O . HIS A 1 186 ? 10.743 -20.052 -14.999 1.00 78.94 186 HIS A O 1
ATOM 1481 N N . GLY A 1 187 ? 11.063 -20.743 -17.121 1.00 79.06 187 GLY A N 1
ATOM 1482 C CA . GLY A 1 187 ? 9.671 -20.678 -17.575 1.00 79.06 187 GLY A CA 1
ATOM 1483 C C . GLY A 1 187 ? 9.436 -19.835 -18.832 1.00 79.06 187 GLY A C 1
ATOM 1484 O O . GLY A 1 187 ? 8.445 -20.051 -19.520 1.00 79.06 187 GLY A O 1
ATOM 1485 N N . HIS A 1 188 ? 10.326 -18.894 -19.156 1.00 82.62 188 HIS A N 1
ATOM 1486 C CA . HIS A 1 188 ? 10.296 -18.128 -20.409 1.00 82.62 188 HIS A CA 1
ATOM 1487 C C . HIS A 1 188 ? 11.713 -17.720 -20.824 1.00 82.62 188 HIS A C 1
ATOM 1489 O O . HIS A 1 188 ? 12.621 -17.712 -19.994 1.00 82.62 188 HIS A O 1
ATOM 1495 N N . MET A 1 189 ? 11.906 -17.403 -22.106 1.00 79.31 189 MET A N 1
ATOM 1496 C CA . MET A 1 189 ? 13.193 -16.930 -22.620 1.00 79.31 189 MET A CA 1
ATOM 1497 C C . MET A 1 189 ? 13.372 -15.436 -22.352 1.00 79.31 189 MET A C 1
ATOM 1499 O O . MET A 1 189 ? 12.401 -14.681 -22.318 1.00 79.31 189 MET A O 1
ATOM 1503 N N . THR A 1 190 ? 14.624 -14.997 -22.211 1.00 81.88 190 THR A N 1
ATOM 1504 C CA . THR A 1 190 ? 14.978 -13.579 -22.026 1.00 81.88 190 THR A CA 1
ATOM 1505 C C . THR A 1 190 ? 14.377 -12.681 -23.117 1.00 81.88 190 THR A C 1
ATOM 1507 O O . THR A 1 190 ? 13.878 -11.603 -22.809 1.00 81.88 190 THR A O 1
ATOM 1510 N N . GLU A 1 191 ? 14.339 -13.142 -24.371 1.00 79.81 191 GLU A N 1
ATOM 1511 C CA . GLU A 1 191 ? 13.753 -12.392 -25.494 1.00 79.81 191 GLU A CA 1
ATOM 1512 C C . GLU A 1 191 ? 12.245 -12.146 -25.362 1.00 79.81 191 GLU A C 1
ATOM 1514 O O . GLU A 1 191 ? 11.741 -11.118 -25.820 1.00 79.81 191 GLU A O 1
ATOM 1519 N N . ASP A 1 192 ? 11.527 -13.049 -24.693 1.00 78.69 192 ASP A N 1
ATOM 1520 C CA . ASP A 1 192 ? 10.078 -12.969 -24.498 1.00 78.69 192 ASP A CA 1
ATOM 1521 C C . ASP A 1 192 ? 9.686 -12.321 -23.171 1.00 78.69 192 ASP A C 1
ATOM 1523 O O . ASP A 1 192 ? 8.503 -12.113 -22.902 1.00 78.69 192 ASP A O 1
ATOM 1527 N N . CYS A 1 193 ? 10.670 -11.963 -22.346 1.00 85.19 193 CYS A N 1
ATOM 1528 C CA . CYS A 1 193 ? 10.446 -11.357 -21.048 1.00 85.19 193 CYS A CA 1
ATOM 1529 C C . CYS A 1 193 ? 9.801 -9.975 -21.197 1.00 85.19 193 CYS A C 1
ATOM 1531 O O . CYS A 1 193 ? 10.456 -9.004 -21.571 1.00 85.19 193 CYS A O 1
ATOM 1533 N N . ILE A 1 194 ? 8.514 -9.880 -20.864 1.00 83.50 194 ILE A N 1
ATOM 1534 C CA . ILE A 1 194 ? 7.742 -8.632 -20.930 1.00 83.50 194 ILE A CA 1
ATOM 1535 C C . ILE A 1 194 ? 8.382 -7.547 -20.058 1.00 83.50 194 ILE A C 1
ATOM 1537 O O . ILE A 1 194 ? 8.563 -6.423 -20.510 1.00 83.50 194 ILE A O 1
ATOM 1541 N N . SER A 1 195 ? 8.826 -7.899 -18.849 1.00 83.19 195 SER A N 1
ATOM 1542 C CA . SER A 1 195 ? 9.501 -6.950 -17.959 1.00 83.19 195 SER A CA 1
ATOM 1543 C C . SER A 1 195 ? 10.807 -6.414 -18.549 1.00 83.19 195 SER A C 1
ATOM 1545 O O . SER A 1 195 ? 11.099 -5.235 -18.385 1.00 83.19 195 SER A O 1
ATOM 1547 N N . LEU A 1 196 ? 11.575 -7.243 -19.268 1.00 85.94 196 LEU A N 1
ATOM 1548 C CA . LEU A 1 196 ? 12.776 -6.782 -19.967 1.00 85.94 196 LEU A CA 1
ATOM 1549 C C . LEU A 1 196 ? 12.422 -5.913 -21.182 1.00 85.94 196 LEU A C 1
ATOM 1551 O O . LEU A 1 196 ? 13.102 -4.921 -21.432 1.00 85.94 196 LEU A O 1
ATOM 1555 N N . LYS A 1 197 ? 11.362 -6.258 -21.924 1.00 85.50 197 LYS A N 1
ATOM 1556 C CA . LYS A 1 197 ? 10.864 -5.455 -23.053 1.00 85.50 197 LYS A CA 1
ATOM 1557 C C . LYS A 1 197 ? 10.486 -4.047 -22.599 1.00 85.50 197 LYS A C 1
ATOM 1559 O O . LYS A 1 197 ? 10.949 -3.081 -23.197 1.00 85.50 197 LYS A O 1
ATOM 1564 N N . ASP A 1 198 ? 9.717 -3.941 -21.520 1.00 83.38 198 ASP A N 1
ATOM 1565 C CA . ASP A 1 198 ? 9.290 -2.657 -20.962 1.00 83.38 198 ASP A CA 1
ATOM 1566 C C . ASP A 1 198 ? 10.477 -1.863 -20.404 1.00 83.38 198 ASP A C 1
ATOM 1568 O O . ASP A 1 198 ? 10.598 -0.668 -20.653 1.00 83.38 198 ASP A O 1
ATOM 1572 N N . ALA A 1 199 ? 11.395 -2.537 -19.709 1.00 85.44 199 ALA A N 1
ATOM 1573 C CA . ALA A 1 199 ? 12.609 -1.927 -19.182 1.00 85.44 199 ALA A CA 1
ATOM 1574 C C . ALA A 1 199 ? 13.494 -1.322 -20.287 1.00 85.44 199 ALA A C 1
ATOM 1576 O O . ALA A 1 199 ? 13.948 -0.185 -20.170 1.00 85.44 199 ALA A O 1
ATOM 1577 N N . ILE A 1 200 ? 13.727 -2.063 -21.374 1.00 84.81 200 ILE A N 1
ATOM 1578 C CA . ILE A 1 200 ? 14.500 -1.566 -22.519 1.00 84.81 200 ILE A CA 1
ATOM 1579 C C . ILE A 1 200 ? 13.774 -0.391 -23.187 1.00 84.81 200 ILE A C 1
ATOM 1581 O O . ILE A 1 200 ? 14.419 0.592 -23.540 1.00 84.81 200 ILE A O 1
ATOM 1585 N N . GLU A 1 201 ? 12.449 -0.458 -23.330 1.00 86.06 201 GLU A N 1
ATOM 1586 C CA . GLU A 1 201 ? 11.653 0.607 -23.949 1.00 86.06 201 GLU A CA 1
ATOM 1587 C C . GLU A 1 201 ? 11.705 1.918 -23.150 1.00 86.06 201 GLU A C 1
ATOM 1589 O O . GLU A 1 201 ? 11.911 2.977 -23.742 1.00 86.06 201 GLU A O 1
ATOM 1594 N N . VAL A 1 202 ? 11.597 1.857 -21.816 1.00 84.06 202 VAL A N 1
ATOM 1595 C CA . VAL A 1 202 ? 11.777 3.028 -20.937 1.00 84.06 202 VAL A CA 1
ATOM 1596 C C . VAL A 1 202 ? 13.152 3.652 -21.161 1.00 84.06 202 VAL A C 1
ATOM 1598 O O . VAL A 1 202 ? 13.253 4.838 -21.457 1.00 84.06 202 VAL A O 1
ATOM 1601 N N . LEU A 1 203 ? 14.215 2.845 -21.125 1.00 84.25 203 LEU A N 1
ATOM 1602 C CA . LEU A 1 203 ? 15.579 3.351 -21.293 1.00 84.25 203 LEU A CA 1
ATOM 1603 C C . LEU A 1 203 ? 15.869 3.874 -22.708 1.00 84.25 203 LEU A C 1
ATOM 1605 O O . LEU A 1 203 ? 16.765 4.699 -22.887 1.00 84.25 203 LEU A O 1
ATOM 1609 N N . ILE A 1 204 ? 15.160 3.401 -23.734 1.00 82.88 204 ILE A N 1
ATOM 1610 C CA . ILE A 1 204 ? 15.255 3.970 -25.084 1.00 82.88 204 ILE A CA 1
ATOM 1611 C C . ILE A 1 204 ? 14.604 5.353 -25.123 1.00 82.88 204 ILE A C 1
ATOM 1613 O O . ILE A 1 204 ? 15.191 6.277 -25.689 1.00 82.88 204 ILE A O 1
ATOM 1617 N N . ARG A 1 205 ? 13.421 5.505 -24.514 1.00 82.50 205 ARG A N 1
ATOM 1618 C CA . ARG A 1 205 ? 12.679 6.776 -24.482 1.00 82.50 205 ARG A CA 1
ATOM 1619 C C . ARG A 1 205 ? 13.371 7.834 -23.632 1.00 82.50 205 ARG A C 1
ATOM 1621 O O . ARG A 1 205 ? 13.453 8.980 -24.064 1.00 82.50 205 ARG A O 1
ATOM 1628 N N . ASP A 1 206 ? 13.927 7.432 -22.495 1.00 78.25 206 ASP A N 1
ATOM 1629 C CA . ASP A 1 206 ? 14.650 8.327 -21.587 1.00 78.25 206 ASP A CA 1
ATOM 1630 C C . ASP A 1 206 ? 16.052 8.679 -22.108 1.00 78.25 206 ASP A C 1
ATOM 1632 O O . ASP A 1 206 ? 16.686 9.613 -21.622 1.00 78.25 206 ASP A O 1
ATOM 1636 N N . GLY A 1 207 ? 16.549 7.950 -23.118 1.00 77.38 207 GLY A N 1
ATOM 1637 C CA . GLY A 1 207 ? 17.830 8.214 -23.776 1.00 77.38 207 GLY A CA 1
ATOM 1638 C C . GLY A 1 207 ? 18.978 7.225 -23.505 1.00 77.38 207 GLY A C 1
ATOM 1639 O O . GLY A 1 207 ? 19.735 6.984 -24.451 1.00 77.38 207 GLY A O 1
ATOM 1640 N N . PRO A 1 208 ? 19.136 6.601 -22.315 1.00 80.06 208 PRO A N 1
ATOM 1641 C CA . PRO A 1 208 ? 20.282 5.736 -22.005 1.00 80.06 208 PRO A CA 1
ATOM 1642 C C . PRO A 1 208 ? 20.538 4.589 -22.993 1.00 80.06 208 PRO A C 1
ATOM 1644 O O . PRO A 1 208 ? 21.688 4.211 -23.224 1.00 80.06 208 PRO A O 1
ATOM 1647 N N . LEU A 1 209 ? 19.485 4.036 -23.604 1.00 83.81 209 LEU A N 1
ATOM 1648 C CA . LEU A 1 209 ? 19.575 2.959 -24.596 1.00 83.81 209 LEU A CA 1
ATOM 1649 C C . LEU A 1 209 ? 19.213 3.397 -26.017 1.00 83.81 209 LEU A C 1
ATOM 1651 O O . LEU A 1 209 ? 19.081 2.545 -26.892 1.00 83.81 209 LEU A O 1
ATOM 1655 N N . LYS A 1 210 ? 19.120 4.702 -26.297 1.00 82.56 210 LYS A N 1
ATOM 1656 C CA . LYS A 1 210 ? 18.737 5.218 -27.624 1.00 82.56 210 LYS A CA 1
ATOM 1657 C C . LYS A 1 210 ? 19.650 4.727 -28.757 1.00 82.56 210 LYS A C 1
ATOM 1659 O O . LYS A 1 210 ? 19.184 4.541 -29.869 1.00 82.56 210 LYS A O 1
ATOM 1664 N N . LYS A 1 211 ? 20.922 4.414 -28.477 1.00 82.75 211 LYS A N 1
ATOM 1665 C CA . LYS A 1 211 ? 21.855 3.796 -29.447 1.00 82.75 211 LYS A CA 1
ATOM 1666 C C . LYS A 1 211 ? 21.425 2.407 -29.947 1.00 82.75 211 LYS A C 1
ATOM 1668 O O . LYS A 1 211 ? 21.917 1.940 -30.969 1.00 82.75 211 LYS A O 1
ATOM 1673 N N . TRP A 1 212 ? 20.544 1.735 -29.210 1.00 81.12 212 TRP A N 1
ATOM 1674 C CA . TRP A 1 212 ? 20.027 0.414 -29.553 1.00 81.12 212 TRP A CA 1
ATOM 1675 C C . TRP A 1 212 ? 18.698 0.469 -30.312 1.00 81.12 212 TRP A C 1
ATOM 1677 O O . TRP A 1 212 ? 18.173 -0.586 -30.665 1.00 81.12 212 TRP A O 1
ATOM 1687 N N . SER A 1 213 ? 18.146 1.658 -30.581 1.00 83.50 213 SER A N 1
ATOM 1688 C CA . SER A 1 213 ? 16.968 1.789 -31.436 1.00 83.50 213 SER A CA 1
ATOM 1689 C C . SER A 1 213 ? 17.358 1.744 -32.914 1.00 83.50 213 SER A C 1
ATOM 1691 O O . SER A 1 213 ? 18.348 2.331 -33.351 1.00 83.50 213 SER A O 1
ATOM 1693 N N . ARG A 1 214 ? 16.561 1.040 -33.719 1.00 70.75 214 ARG A N 1
ATOM 1694 C CA . ARG A 1 214 ? 16.565 1.203 -35.173 1.00 70.75 214 ARG A CA 1
ATOM 1695 C C . ARG A 1 214 ? 15.658 2.384 -35.490 1.00 70.75 214 ARG A C 1
ATOM 1697 O O . ARG A 1 214 ? 14.434 2.251 -35.453 1.00 70.75 214 ARG A O 1
ATOM 1704 N N . SER A 1 215 ? 16.248 3.539 -35.780 1.00 55.16 215 SER A N 1
ATOM 1705 C CA . SER A 1 215 ? 15.503 4.664 -36.344 1.00 55.16 215 SER A CA 1
ATOM 1706 C C . SER A 1 215 ? 14.850 4.237 -37.660 1.00 55.16 215 SER A C 1
ATOM 1708 O O . SER A 1 215 ? 15.512 3.669 -38.527 1.00 55.16 215 SER A O 1
ATOM 1710 N N . LYS A 1 216 ? 13.556 4.537 -37.829 1.00 49.41 216 LYS A N 1
ATOM 1711 C CA . LYS A 1 216 ? 12.919 4.559 -39.159 1.00 49.41 216 LYS A CA 1
ATOM 1712 C C . LYS A 1 216 ? 13.382 5.759 -39.999 1.00 49.41 216 LYS A C 1
ATOM 1714 O O . LYS A 1 216 ? 13.111 5.797 -41.192 1.00 49.41 216 LYS A O 1
ATOM 1719 N N . ASP A 1 217 ? 14.138 6.674 -39.398 1.00 41.62 217 ASP A N 1
ATOM 1720 C CA . ASP A 1 217 ? 14.809 7.787 -40.063 1.00 41.62 217 ASP A CA 1
ATOM 1721 C C . ASP A 1 217 ? 16.228 7.392 -40.482 1.00 41.62 217 ASP A C 1
ATOM 1723 O O . ASP A 1 217 ? 17.227 7.924 -40.001 1.00 41.62 217 ASP A O 1
ATOM 1727 N N . THR A 1 218 ? 16.336 6.428 -41.389 1.00 37.12 218 THR A N 1
ATOM 1728 C CA . THR A 1 218 ? 17.447 6.475 -42.339 1.00 37.12 218 THR A CA 1
ATOM 1729 C C . THR A 1 218 ? 17.042 7.484 -43.408 1.00 37.12 218 THR A C 1
ATOM 1731 O O . THR A 1 218 ? 15.996 7.274 -44.035 1.00 37.12 218 THR A O 1
ATOM 1734 N N . PRO A 1 219 ? 17.822 8.547 -43.685 1.00 37.06 219 PRO A N 1
ATOM 1735 C CA . PRO A 1 219 ? 17.757 9.182 -44.986 1.00 37.06 219 PRO A CA 1
ATOM 1736 C C . PRO A 1 219 ? 17.885 8.056 -46.000 1.00 37.06 219 PRO A C 1
ATOM 1738 O O . PRO A 1 219 ? 18.873 7.322 -45.997 1.00 37.06 219 PRO A O 1
ATOM 1741 N N . ARG A 1 220 ? 16.809 7.872 -46.766 1.00 38.66 220 ARG A N 1
ATOM 1742 C CA . ARG A 1 220 ? 16.742 7.074 -47.979 1.00 38.66 220 ARG A CA 1
ATOM 1743 C C . ARG A 1 220 ? 18.127 7.042 -48.601 1.00 38.66 220 ARG A C 1
ATOM 1745 O O . ARG A 1 220 ? 18.625 8.092 -49.004 1.00 38.66 220 ARG A O 1
ATOM 1752 N N . ASP A 1 221 ? 18.712 5.848 -48.616 1.00 39.72 221 ASP A N 1
ATOM 1753 C CA . ASP A 1 221 ? 19.785 5.467 -49.518 1.00 39.72 221 ASP A CA 1
ATOM 1754 C C . ASP A 1 221 ? 19.527 6.196 -50.839 1.00 39.72 221 ASP A C 1
ATOM 1756 O O . ASP A 1 221 ? 18.566 5.896 -51.563 1.00 39.72 221 ASP A O 1
ATOM 1760 N N . LYS A 1 222 ? 20.295 7.268 -51.077 1.00 43.59 222 LYS A N 1
ATOM 1761 C CA . LYS A 1 222 ? 20.376 7.872 -52.393 1.00 43.59 222 LYS A CA 1
ATOM 1762 C C . LYS A 1 222 ? 21.107 6.819 -53.204 1.00 43.59 222 LYS A C 1
ATOM 1764 O O . LYS A 1 222 ? 22.316 6.894 -53.374 1.00 43.59 222 LYS A O 1
ATOM 1769 N N . ARG A 1 223 ? 20.329 5.853 -53.697 1.00 40.72 223 ARG A N 1
ATOM 1770 C CA . ARG A 1 223 ? 20.623 5.116 -54.911 1.00 40.72 223 ARG A CA 1
ATOM 1771 C C . ARG A 1 223 ? 20.916 6.171 -55.959 1.00 40.72 223 ARG A C 1
ATOM 1773 O O . ARG A 1 223 ? 20.004 6.741 -56.559 1.00 40.72 223 ARG A O 1
ATOM 1780 N N . THR A 1 224 ? 22.191 6.487 -56.102 1.00 44.25 224 THR A N 1
ATOM 1781 C CA . THR A 1 224 ? 22.706 7.157 -57.276 1.00 44.25 224 THR A CA 1
ATOM 1782 C C . THR A 1 224 ? 22.310 6.261 -58.454 1.00 44.25 224 THR A C 1
ATOM 1784 O O . THR A 1 224 ? 22.543 5.049 -58.391 1.00 44.25 224 THR A O 1
ATOM 1787 N N . PRO A 1 225 ? 21.612 6.796 -59.467 1.00 50.66 225 PRO A N 1
ATOM 1788 C CA . PRO A 1 225 ? 21.210 6.012 -60.626 1.00 50.66 225 PRO A CA 1
ATOM 1789 C C . PRO A 1 225 ? 22.450 5.463 -61.351 1.00 50.66 225 PRO A C 1
ATOM 1791 O O . PRO A 1 225 ? 23.532 6.043 -61.220 1.00 50.66 225 PRO A O 1
ATOM 1794 N N . PRO A 1 226 ? 22.323 4.347 -62.095 1.00 52.84 226 PRO A N 1
ATOM 1795 C CA . PRO A 1 226 ? 23.428 3.821 -62.888 1.00 52.84 226 PRO A CA 1
ATOM 1796 C C . PRO A 1 226 ? 23.920 4.896 -63.873 1.00 52.84 226 PRO A C 1
ATOM 1798 O O . PRO A 1 226 ? 23.110 5.719 -64.318 1.00 52.84 226 PRO A O 1
ATOM 1801 N N . PRO A 1 227 ? 25.224 4.918 -64.207 1.00 47.00 227 PRO A N 1
ATOM 1802 C CA . PRO A 1 227 ? 25.774 5.914 -65.113 1.00 47.00 227 PRO A CA 1
ATOM 1803 C C . PRO A 1 227 ? 25.036 5.859 -66.452 1.00 47.00 227 PRO A C 1
ATOM 1805 O O . PRO A 1 227 ? 24.864 4.788 -67.041 1.00 47.00 227 PRO A O 1
ATOM 1808 N N . LYS A 1 228 ? 24.574 7.031 -66.901 1.00 45.34 228 LYS A N 1
ATOM 1809 C CA . LYS A 1 228 ? 24.071 7.233 -68.258 1.00 45.34 228 LYS A CA 1
ATOM 1810 C C . LYS A 1 228 ? 25.193 6.848 -69.217 1.00 45.34 228 LYS A C 1
ATOM 1812 O O . LYS A 1 228 ? 26.308 7.345 -69.083 1.00 45.34 228 LYS A O 1
ATOM 1817 N N . ARG A 1 229 ? 24.895 5.942 -70.144 1.00 48.53 229 ARG A N 1
ATOM 1818 C CA . ARG A 1 229 ? 25.696 5.788 -71.355 1.00 48.53 229 ARG A CA 1
ATOM 1819 C C . ARG A 1 229 ? 25.456 7.063 -72.150 1.00 48.53 229 ARG A C 1
ATOM 1821 O O . ARG A 1 229 ? 24.311 7.352 -72.482 1.00 48.53 229 ARG A O 1
ATOM 1828 N N . GLU A 1 230 ? 26.494 7.869 -72.300 1.00 46.94 230 GLU A N 1
ATOM 1829 C CA . GLU A 1 230 ? 26.507 8.913 -73.312 1.00 46.94 230 GLU A CA 1
ATOM 1830 C C . GLU A 1 230 ? 26.907 8.218 -74.605 1.00 46.94 230 GLU A C 1
ATOM 1832 O O . GLU A 1 230 ? 28.010 7.682 -74.727 1.00 46.94 230 GLU A O 1
ATOM 1837 N N . ASP A 1 231 ? 25.931 8.136 -75.500 1.00 45.66 231 ASP A N 1
ATOM 1838 C CA . ASP A 1 231 ? 26.125 7.814 -76.899 1.00 45.66 231 ASP A CA 1
ATOM 1839 C C . ASP A 1 231 ? 27.036 8.903 -77.492 1.00 45.66 231 ASP A C 1
ATOM 1841 O O . ASP A 1 231 ? 26.719 10.093 -77.446 1.00 45.66 231 ASP A O 1
ATOM 1845 N N . MET A 1 232 ? 28.210 8.494 -77.968 1.00 45.66 232 MET A N 1
ATOM 1846 C CA . MET A 1 232 ? 29.005 9.267 -78.914 1.00 45.66 232 MET A CA 1
ATOM 1847 C C . MET A 1 232 ? 28.922 8.515 -80.235 1.00 45.66 232 MET A C 1
ATOM 1849 O O . MET A 1 232 ? 29.563 7.478 -80.411 1.00 45.66 232 MET A O 1
ATOM 1853 N N . ASP A 1 233 ? 28.034 9.016 -81.086 1.00 45.72 233 ASP A N 1
ATOM 1854 C CA . ASP A 1 233 ? 27.962 8.720 -82.509 1.00 45.72 233 ASP A CA 1
ATOM 1855 C C . ASP A 1 233 ? 29.219 9.213 -83.254 1.00 45.72 233 ASP A C 1
ATOM 1857 O O . ASP A 1 233 ? 30.019 9.987 -82.720 1.00 45.72 233 ASP A O 1
ATOM 1861 N N . ASP A 1 234 ? 29.287 8.769 -84.512 1.00 42.06 234 ASP A N 1
ATOM 1862 C CA . ASP A 1 234 ? 30.148 9.191 -85.624 1.00 42.06 234 ASP A CA 1
ATOM 1863 C C . ASP A 1 234 ? 31.502 8.467 -85.749 1.00 42.06 234 ASP A C 1
ATOM 1865 O O . ASP A 1 234 ? 32.301 8.396 -84.821 1.00 42.06 234 ASP A O 1
ATOM 1869 N N . ASP A 1 235 ? 31.913 7.946 -86.900 1.00 43.25 235 ASP A N 1
ATOM 1870 C CA . ASP A 1 235 ? 31.268 7.631 -88.175 1.00 43.25 235 ASP A CA 1
ATOM 1871 C C . ASP A 1 235 ? 32.279 6.716 -88.915 1.00 43.25 235 ASP A C 1
ATOM 1873 O O . ASP A 1 235 ? 33.448 6.605 -88.530 1.00 43.25 235 ASP A O 1
ATOM 1877 N N . GLU A 1 236 ? 31.830 6.143 -90.022 1.00 40.53 236 GLU A N 1
ATOM 1878 C CA . GLU A 1 236 ? 32.620 5.908 -91.229 1.00 40.53 236 GLU A CA 1
ATOM 1879 C C . GLU A 1 236 ? 33.101 4.484 -91.596 1.00 40.53 236 GLU A C 1
ATOM 1881 O O . GLU A 1 236 ? 33.944 3.839 -90.971 1.00 40.53 236 GLU A O 1
ATOM 1886 N N . ALA A 1 237 ? 32.610 4.118 -92.787 1.00 42.19 237 ALA A N 1
ATOM 1887 C CA . ALA A 1 237 ? 33.196 3.279 -93.828 1.00 42.19 237 ALA A CA 1
ATOM 1888 C C . ALA A 1 237 ? 33.023 1.754 -93.740 1.00 42.19 237 ALA A C 1
ATOM 1890 O O . ALA A 1 237 ? 33.921 0.985 -93.405 1.00 42.19 237 ALA A O 1
ATOM 1891 N N . SER A 1 238 ? 31.889 1.310 -94.285 1.00 47.31 238 SER A N 1
ATOM 1892 C CA . SER A 1 238 ? 31.910 0.244 -95.297 1.00 47.31 238 SER A CA 1
ATOM 1893 C C . SER A 1 238 ? 32.261 0.879 -96.658 1.00 47.31 238 SER A C 1
ATOM 1895 O O . SER A 1 238 ? 31.922 2.047 -96.868 1.00 47.31 238 SER A O 1
ATOM 1897 N N . PRO A 1 239 ? 32.890 0.161 -97.606 1.00 53.06 239 PRO A N 1
ATOM 1898 C CA . PRO A 1 239 ? 32.068 -0.715 -98.440 1.00 53.06 239 PRO A CA 1
ATOM 1899 C C . PRO A 1 239 ? 32.733 -2.025 -98.904 1.00 53.06 239 PRO A C 1
ATOM 1901 O O . PRO A 1 239 ? 33.951 -2.147 -98.969 1.00 53.06 239 PRO A O 1
ATOM 1904 N N . ALA A 1 240 ? 31.840 -2.966 -99.238 1.00 46.16 240 ALA A N 1
ATOM 1905 C CA . ALA A 1 240 ? 31.841 -3.945 -100.340 1.00 46.16 240 ALA A CA 1
ATOM 1906 C C . ALA A 1 240 ? 33.191 -4.253 -101.031 1.00 46.16 240 ALA A C 1
ATOM 1908 O O . ALA A 1 240 ? 33.879 -3.353 -101.498 1.00 46.16 240 ALA A O 1
ATOM 1909 N N . GLN A 1 241 ? 33.574 -5.514 -101.232 1.00 40.91 241 GLN A N 1
ATOM 1910 C CA . GLN A 1 241 ? 32.824 -6.622 -101.843 1.00 40.91 241 GLN A CA 1
ATOM 1911 C C . GLN A 1 241 ? 33.293 -7.979 -101.311 1.00 40.91 241 GLN A C 1
ATOM 1913 O O . GLN A 1 241 ? 34.482 -8.084 -100.938 1.00 40.91 241 GLN A O 1
#

Solvent-accessible surface area (backbone atoms only — not comparable to full-atom values): 15481 Å² total; per-residue (Å²): 137,86,82,80,79,82,72,77,77,84,60,44,72,68,58,53,63,69,47,56,41,51,98,87,53,51,68,56,62,40,51,51,54,49,51,62,51,52,76,63,27,94,69,57,53,68,56,55,43,51,36,54,54,68,21,51,50,83,89,38,71,67,54,52,49,39,75,74,52,73,60,92,43,44,66,55,43,51,56,50,49,52,54,50,37,55,48,54,51,51,52,51,50,54,49,49,57,56,48,54,64,58,63,73,73,76,82,86,86,90,79,86,90,82,81,89,77,91,77,89,80,91,86,74,90,79,79,77,85,65,91,77,52,94,55,98,73,76,76,52,56,71,62,56,61,54,55,52,51,64,75,59,39,74,61,58,42,46,76,70,69,43,80,73,56,70,71,53,83,62,54,96,86,38,45,78,90,25,54,16,75,72,44,64,31,45,47,44,41,40,76,71,33,48,70,54,53,45,52,51,46,51,33,31,74,77,45,87,39,41,89,42,48,52,68,89,78,60,81,72,79,76,74,72,74,78,83,78,82,77,85,79,81,88,81,88,82,83,80,89,132

pLDDT: mean 72.4, std 19.92, range [30.3, 97.38]

Sequence (241 aa):
SRFTASRRPPKTIASLEAIVQGREETLRAYIERFSSESTQVTAEDSMKRYLLERGLRRPSELARSIGIEPPSSFNRLLERANAYIKYEEKEALANTHASSRAEGSYHHNRGHPLGADKRQDERPREKGRGPQGSFTNYTPLTASREHIFAATGSSVFKDGGIRIPKQTPAKPNADKSKYCKFHKTHGHMTEDCISLKDAIEVLIRDGPLKKWSRSKDTPRDKRTPPPKREDMDDDEASPAQ

Mean predicted aligned error: 20.88 Å

Secondary structure (DSSP, 8-state):
------PPPPP-HHHHHT----TT--HHHHHHHHHHHHTTS---HHHHHHHHHHHS-SS-HHHHHHHHS--SSHHHHHHHHHHHHHHHHHHHHHHHHHHHHHHTTS-S----------------------PPPS-SS-PPBSS-HHHHHHHHHHHHHHHTT--PPP-PPPPTT--TT-EETTTTEESS-GGG-HHHHH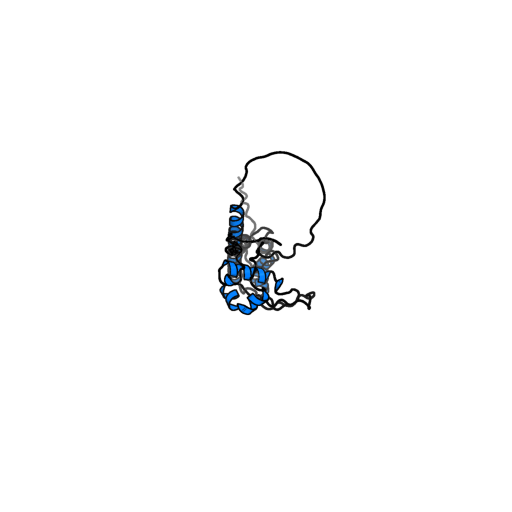HHHHHHHSSTTGGGB--S-------PPPPP-------------